Protein AF-A0A813CKB0-F1 (afdb_monomer)

Radius of gyration: 23.9 Å; Cα contacts (8 Å, |Δi|>4): 146; chains: 1; bounding box: 52×50×63 Å

Nearest PDB structures (foldseek):
  2yho-assembly3_E  TM=1.001E+00  e=4.065E-05  Homo sapiens
  2yho-assembly1_A  TM=1.004E+00  e=4.579E-05  Homo sapiens
  3eb5-assembly1_A-2  TM=9.361E-01  e=1.666E-05  Homo sapiens
  4ic3-assembly1_A  TM=9.819E-01  e=9.350E-05  Homo sapiens
  2yhn-assembly1_B  TM=9.983E-01  e=1.909E-04  Homo sapiens

Mean predicted aligned error: 16.32 Å

Solvent-accessible surface area (backbone atoms only — not comparable to full-atom values): 12221 Å² total; per-residue (Å²): 134,85,84,76,76,82,75,54,75,86,52,29,8,78,80,78,67,69,50,57,42,33,25,32,35,29,84,80,62,55,70,49,29,18,64,72,61,49,74,75,48,62,47,38,93,87,78,62,47,67,48,79,46,77,45,77,52,57,69,82,71,40,62,61,52,63,52,43,55,57,47,50,53,49,51,48,52,50,47,53,54,51,53,61,47,55,79,76,49,82,81,83,54,64,73,60,47,67,47,56,68,68,57,50,51,53,52,51,50,54,51,48,52,52,44,52,50,54,46,50,55,57,51,50,67,61,70,65,56,84,87,66,71,96,77,72,90,64,84,76,75,75,52,87,81,36,72,66,51,52,49,50,51,52,46,53,50,48,45,49,52,54,48,44,52,51,51,63,63,39,53,68,93,39,73,70,54,41,51,57,60,46,46,51,52,59,60,70,70,43,73,81,86,81,84,86,85,86,89,84,131

Organism: NCBI:txid1628268

InterPro domains:
  IPR001841 Zinc finger, RING-type [PS50089] (13-48)
  IPR001841 Zinc finger, RING-type [SM00184] (13-47)
  IPR013083 Zinc finger, RING/FYVE/PHD-type [G3DSA:3.30.40.10] (1-60)
  IPR051728 RING-FYVE domain-containing E3 ubiquitin-protein ligase [PTHR14879] (3-59)

Foldseek 3Di:
DDDDPPPDLQQAAPPPSPDGFFKAFPPVRDTRHHPVVVVVDQADPPPRHGGPDIGGHDPVVCVCPVVVVVVVVVVVVVVVVVVVVCVVDPDPLVVLLPDDLVVLLVVLVVLLVVLVVVLVVVLVVVVPDPPDDPPPPDPPPQPCPHPSNVVLVVSLCCSLVVSLVSLVSNDPPDPVVSVVSSCVSVVVSPDPPPDDPPDDD

Sequence (201 aa):
PEQRDEQRDEDLCKICYDAVIDVVLYPCGHYMLCRWCAQMVSDCPVCRYVITDVIRTYKAELKRLRGYREVLATLRRQSEELEALSGQESMDLSRITSLPEKVKVDLALAFLSTLLGRRHLSLLRLAERPDVEPGDDSPTCLDAGSPEVKLREALDSHVSTAFSGMVRLLGFGDAKREAKVTELASTYLKAPKWGSEHVKS

Structure (mmCIF, N/CA/C/O backbone):
data_AF-A0A813CKB0-F1
#
_entry.id   AF-A0A813CKB0-F1
#
loop_
_atom_site.group_PDB
_atom_site.id
_atom_site.type_symbol
_atom_site.label_atom_id
_atom_site.label_alt_id
_atom_site.label_comp_id
_atom_site.label_asym_id
_atom_site.label_entity_id
_atom_site.label_seq_id
_atom_site.pdbx_PDB_ins_code
_atom_site.Cartn_x
_atom_site.Cartn_y
_atom_site.Cartn_z
_atom_site.occupancy
_atom_site.B_iso_or_equiv
_atom_site.auth_seq_id
_atom_site.auth_comp_id
_atom_site.auth_asym_id
_atom_site.auth_atom_id
_atom_site.pdbx_PDB_model_num
ATOM 1 N N . PRO A 1 1 ? -7.146 -28.783 -31.684 1.00 32.59 1 PRO A N 1
ATOM 2 C CA . PRO A 1 1 ? -7.087 -27.427 -32.274 1.00 32.59 1 PRO A CA 1
ATOM 3 C C . PRO A 1 1 ? -6.403 -26.467 -31.299 1.00 32.59 1 PRO A C 1
ATOM 5 O O . PRO A 1 1 ? -6.780 -26.393 -30.135 1.00 32.59 1 PRO A O 1
ATOM 8 N N . GLU A 1 2 ? -5.333 -25.852 -31.779 1.00 41.06 2 GLU A N 1
ATOM 9 C CA . GLU A 1 2 ? -4.346 -25.074 -31.033 1.00 41.06 2 GLU A CA 1
ATOM 10 C C . GLU A 1 2 ? -4.985 -23.892 -30.288 1.00 41.06 2 GLU A C 1
ATOM 12 O O . GLU A 1 2 ? -5.690 -23.073 -30.879 1.00 41.06 2 GLU A O 1
ATOM 17 N N . GLN A 1 3 ? -4.734 -23.805 -28.980 1.00 41.16 3 GLN A N 1
ATOM 18 C CA . GLN A 1 3 ? -5.058 -22.632 -28.173 1.00 41.16 3 GLN A CA 1
ATOM 19 C C . GLN A 1 3 ? -4.095 -21.511 -28.575 1.00 41.16 3 GLN A C 1
ATOM 21 O O . GLN A 1 3 ? -2.952 -21.473 -28.127 1.00 41.16 3 GLN A O 1
ATOM 26 N N . ARG A 1 4 ? -4.534 -20.621 -29.469 1.00 43.38 4 ARG A N 1
ATOM 27 C CA . ARG A 1 4 ? -3.827 -19.366 -29.722 1.00 43.38 4 ARG A CA 1
ATOM 28 C C . ARG A 1 4 ? -4.069 -18.449 -28.530 1.00 43.38 4 ARG A C 1
ATOM 30 O O . ARG A 1 4 ? -5.170 -17.943 -28.350 1.00 43.38 4 ARG A O 1
ATOM 37 N N . ASP A 1 5 ? -3.041 -18.311 -27.705 1.00 50.31 5 ASP A N 1
ATOM 38 C CA . ASP A 1 5 ? -2.937 -17.300 -26.660 1.00 50.31 5 ASP A CA 1
ATOM 39 C C . ASP A 1 5 ? -3.065 -15.929 -27.347 1.00 50.31 5 ASP A C 1
ATOM 41 O O . ASP A 1 5 ? -2.185 -15.530 -28.111 1.00 50.31 5 ASP A O 1
ATOM 45 N N . GLU A 1 6 ? -4.199 -15.245 -27.176 1.00 55.72 6 GLU A N 1
ATOM 46 C CA . GLU A 1 6 ? -4.390 -13.879 -27.668 1.00 55.72 6 GLU A CA 1
ATOM 47 C C . GLU A 1 6 ? -3.415 -12.964 -26.913 1.00 55.72 6 GLU A C 1
ATOM 49 O O . GLU A 1 6 ? -3.693 -12.459 -25.820 1.00 55.72 6 GLU A O 1
ATOM 54 N N . GLN A 1 7 ? -2.216 -12.785 -27.467 1.00 57.88 7 GLN A N 1
ATOM 55 C CA . GLN A 1 7 ? -1.259 -11.806 -26.977 1.00 57.88 7 GLN A CA 1
ATOM 56 C C . GLN A 1 7 ? -1.859 -10.420 -27.192 1.00 57.88 7 GLN A C 1
ATOM 58 O O . GLN A 1 7 ? -1.908 -9.917 -28.308 1.00 57.88 7 GLN A O 1
ATOM 63 N N . ARG A 1 8 ? -2.343 -9.811 -26.107 1.00 68.75 8 ARG A N 1
ATOM 64 C CA . ARG A 1 8 ? -2.818 -8.427 -26.128 1.00 68.75 8 ARG A CA 1
ATOM 65 C C . ARG A 1 8 ? -1.686 -7.518 -26.600 1.00 68.75 8 ARG A C 1
ATOM 67 O O . ARG A 1 8 ? -0.583 -7.610 -26.064 1.00 68.75 8 ARG A O 1
ATOM 74 N N . ASP A 1 9 ? -1.980 -6.595 -27.511 1.00 73.12 9 ASP A N 1
ATOM 75 C CA . ASP A 1 9 ? -1.022 -5.615 -28.056 1.00 73.12 9 ASP A CA 1
ATOM 76 C C . ASP A 1 9 ? -0.258 -4.842 -26.965 1.00 73.12 9 ASP A C 1
ATOM 78 O O . ASP A 1 9 ? 0.889 -4.421 -27.130 1.00 73.12 9 ASP A O 1
ATOM 82 N N . GLU A 1 10 ? -0.877 -4.684 -25.796 1.00 75.62 10 GLU A N 1
ATOM 83 C CA . GLU A 1 10 ? -0.286 -4.094 -24.596 1.00 75.62 10 GLU A CA 1
ATOM 84 C C . GLU A 1 10 ? 0.976 -4.830 -24.117 1.00 75.62 10 GLU A C 1
ATOM 86 O O . GLU A 1 10 ? 1.906 -4.192 -23.619 1.00 75.62 10 GLU A O 1
ATOM 91 N N . ASP A 1 11 ? 1.062 -6.141 -24.336 1.00 80.00 11 ASP A N 1
ATOM 92 C CA . ASP A 1 11 ? 2.159 -6.998 -23.893 1.00 80.00 11 ASP A CA 1
ATOM 93 C C . ASP A 1 11 ? 3.323 -7.094 -24.892 1.00 80.00 11 ASP A C 1
ATOM 95 O O . ASP A 1 11 ? 4.375 -7.640 -24.545 1.00 80.00 11 ASP A O 1
ATOM 99 N N . LEU A 1 12 ? 3.167 -6.539 -26.096 1.00 87.31 12 LEU A N 1
ATOM 100 C CA . LEU A 1 12 ? 4.186 -6.546 -27.147 1.00 87.31 12 LEU A CA 1
ATOM 101 C C . LEU A 1 12 ? 5.160 -5.375 -27.007 1.00 87.31 12 LEU A C 1
ATOM 103 O O . LEU A 1 12 ? 4.776 -4.274 -26.598 1.00 87.31 12 LEU A O 1
ATOM 107 N N . CYS A 1 13 ? 6.424 -5.622 -27.350 1.00 91.12 13 CYS A N 1
ATOM 108 C CA . CYS A 1 13 ? 7.509 -4.646 -27.351 1.00 91.12 13 CYS A CA 1
ATOM 109 C C . CYS A 1 13 ? 7.110 -3.387 -28.115 1.00 91.12 13 CYS A C 1
ATOM 111 O O . CYS A 1 13 ? 6.681 -3.463 -29.259 1.00 91.12 13 CYS A O 1
ATOM 113 N N . LYS A 1 14 ? 7.312 -2.213 -27.515 1.00 91.06 14 LYS A N 1
ATOM 114 C CA . LYS A 1 14 ? 6.913 -0.932 -28.123 1.00 91.06 14 LYS A CA 1
ATOM 115 C C . LYS A 1 14 ? 7.878 -0.411 -29.189 1.00 91.06 14 LYS A C 1
ATOM 117 O O . LYS A 1 14 ? 7.677 0.681 -29.701 1.00 91.06 14 LYS A O 1
ATOM 122 N N . ILE A 1 15 ? 8.923 -1.176 -29.505 1.00 94.19 15 ILE A N 1
ATOM 123 C CA . ILE A 1 15 ? 9.821 -0.894 -30.629 1.00 94.19 15 ILE A CA 1
ATOM 124 C C . ILE A 1 15 ? 9.505 -1.828 -31.796 1.00 94.19 15 ILE A C 1
ATOM 126 O O . ILE A 1 15 ? 9.188 -1.347 -32.877 1.00 94.19 15 ILE A O 1
ATOM 130 N N . CYS A 1 16 ? 9.570 -3.150 -31.599 1.00 94.81 16 CYS A N 1
ATOM 131 C CA . CYS A 1 16 ? 9.359 -4.092 -32.703 1.00 94.81 16 CYS A CA 1
ATOM 132 C C . CYS A 1 16 ? 7.904 -4.522 -32.908 1.00 94.81 16 CYS A C 1
ATOM 134 O O . CYS A 1 16 ? 7.605 -5.056 -33.967 1.00 94.81 16 CYS A O 1
ATOM 136 N N . TYR A 1 17 ? 7.021 -4.323 -31.920 1.00 92.50 17 TYR A N 1
ATOM 137 C CA . TYR A 1 17 ? 5.617 -4.766 -31.940 1.00 92.50 17 TYR A CA 1
ATOM 138 C C . TYR A 1 17 ? 5.418 -6.259 -32.262 1.00 92.50 17 TYR A C 1
ATOM 140 O O . TYR A 1 17 ? 4.339 -6.665 -32.669 1.00 92.50 17 TYR A O 1
ATOM 148 N N . ASP A 1 18 ? 6.453 -7.073 -32.049 1.00 92.12 18 ASP A N 1
ATOM 149 C CA . ASP A 1 18 ? 6.492 -8.487 -32.436 1.00 92.12 18 ASP A CA 1
ATOM 150 C C . ASP A 1 18 ? 6.785 -9.373 -31.218 1.00 92.12 18 ASP A C 1
ATOM 152 O O . ASP A 1 18 ? 5.963 -10.168 -30.771 1.00 92.12 18 ASP A O 1
ATOM 156 N N . ALA A 1 19 ? 7.934 -9.163 -30.577 1.00 90.56 19 ALA A N 1
ATOM 157 C CA . ALA A 1 19 ? 8.298 -9.911 -29.381 1.00 90.56 19 ALA A CA 1
ATOM 158 C C . ALA A 1 19 ? 7.578 -9.389 -28.126 1.00 90.56 19 ALA A C 1
ATOM 160 O O . ALA A 1 19 ? 7.398 -8.183 -27.942 1.00 90.56 19 ALA A O 1
ATOM 161 N N . VAL A 1 20 ? 7.255 -10.299 -27.204 1.00 87.69 20 VAL A N 1
ATOM 162 C CA . VAL A 1 20 ? 6.716 -9.961 -25.878 1.00 87.69 20 VAL A CA 1
ATOM 163 C C . VAL A 1 20 ? 7.745 -9.163 -25.076 1.00 87.69 20 VAL A C 1
ATOM 165 O O . VAL A 1 20 ? 8.950 -9.405 -25.148 1.00 87.69 20 VAL A O 1
ATOM 168 N N . ILE A 1 21 ? 7.260 -8.205 -24.293 1.00 87.94 21 ILE A N 1
ATOM 169 C CA . ILE A 1 21 ? 8.080 -7.433 -23.359 1.00 87.94 21 ILE A CA 1
ATOM 170 C C . ILE A 1 21 ? 8.629 -8.382 -22.281 1.00 87.94 21 ILE A C 1
ATOM 172 O O . ILE A 1 21 ? 7.860 -9.098 -21.644 1.00 87.94 21 ILE A O 1
ATOM 176 N N . ASP A 1 22 ? 9.940 -8.389 -22.040 1.00 88.38 22 ASP A N 1
ATOM 177 C CA . ASP A 1 22 ? 10.589 -9.296 -21.073 1.00 88.38 22 ASP A CA 1
ATOM 178 C C . ASP A 1 22 ? 11.772 -8.666 -20.314 1.00 88.38 22 ASP A C 1
ATOM 180 O O . ASP A 1 22 ? 12.490 -9.361 -19.592 1.00 88.38 22 ASP A O 1
ATOM 184 N N . VAL A 1 23 ? 11.962 -7.344 -20.417 1.00 88.06 23 VAL A N 1
ATOM 185 C CA . VAL A 1 23 ? 13.049 -6.636 -19.723 1.00 88.06 23 VAL A CA 1
ATOM 186 C C . VAL A 1 23 ? 12.637 -5.300 -19.110 1.00 88.06 23 VAL A C 1
ATOM 188 O O . VAL A 1 23 ? 11.846 -4.545 -19.682 1.00 88.06 23 VAL A O 1
ATOM 191 N N . VAL A 1 24 ? 13.218 -4.997 -17.949 1.00 89.06 24 VAL A N 1
ATOM 192 C CA . VAL A 1 24 ? 13.106 -3.724 -17.228 1.00 89.06 24 VAL A CA 1
ATOM 193 C C . VAL A 1 24 ? 14.384 -2.915 -17.439 1.00 89.06 24 VAL A C 1
ATOM 195 O O . VAL A 1 24 ? 15.485 -3.440 -17.294 1.00 89.06 24 VAL A O 1
ATOM 198 N N . LEU A 1 25 ? 14.239 -1.628 -17.750 1.00 88.69 25 LEU A N 1
ATOM 199 C CA . LEU A 1 25 ? 15.364 -0.714 -17.959 1.00 88.69 25 LEU A CA 1
ATOM 200 C C . LEU A 1 25 ? 15.809 -0.083 -16.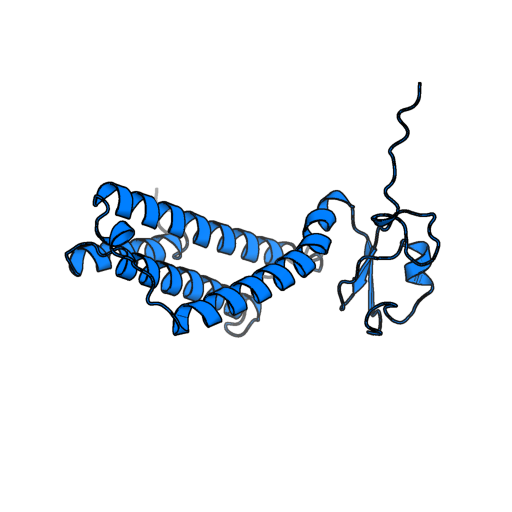630 1.00 88.69 25 LEU A C 1
ATOM 202 O O . LEU A 1 25 ? 15.048 0.678 -16.028 1.00 88.69 25 LEU A O 1
ATOM 206 N N . TYR A 1 26 ? 17.025 -0.362 -16.168 1.00 84.69 26 TYR A N 1
ATOM 207 C CA . TYR A 1 26 ? 17.579 0.174 -14.920 1.00 84.69 26 TYR A CA 1
ATOM 208 C C . TYR A 1 26 ? 18.340 1.496 -15.170 1.00 84.69 26 TYR A C 1
ATOM 210 O O . TYR A 1 26 ? 19.014 1.611 -16.195 1.00 84.69 26 TYR A O 1
ATOM 218 N N . PRO A 1 27 ? 18.221 2.514 -14.287 1.00 79.62 27 PRO A N 1
ATOM 219 C CA . PRO A 1 27 ? 17.496 2.530 -13.006 1.00 79.62 27 PRO A CA 1
ATOM 220 C C . PRO A 1 27 ? 16.033 2.994 -13.084 1.00 79.62 27 PRO A C 1
ATOM 222 O O . PRO A 1 27 ? 15.326 2.980 -12.081 1.00 79.62 27 PRO A O 1
ATOM 225 N N . CYS A 1 28 ? 15.545 3.419 -14.252 1.00 77.62 28 CYS A N 1
ATOM 226 C CA . CYS A 1 28 ? 14.228 4.063 -14.357 1.00 77.62 28 CYS A CA 1
ATOM 227 C C . CYS A 1 28 ? 13.019 3.124 -14.164 1.00 77.62 28 CYS A C 1
ATOM 229 O O . CYS A 1 28 ? 11.907 3.591 -13.910 1.00 77.62 28 CYS A O 1
ATOM 231 N N . GLY A 1 29 ? 13.210 1.813 -14.311 1.00 78.31 29 GLY A N 1
ATOM 232 C CA . GLY A 1 29 ? 12.190 0.791 -14.096 1.00 78.31 29 GLY A CA 1
ATOM 233 C C . GLY A 1 29 ? 11.145 0.658 -15.211 1.00 78.31 29 GLY A C 1
ATOM 234 O O . GLY A 1 29 ? 10.141 -0.026 -15.012 1.00 78.31 29 GLY A O 1
ATOM 235 N N . HIS A 1 30 ? 11.316 1.300 -16.373 1.00 85.19 30 HIS A N 1
ATOM 236 C CA . HIS A 1 30 ? 10.345 1.173 -17.468 1.00 85.19 30 HIS A CA 1
ATOM 237 C C . HIS A 1 30 ? 10.421 -0.214 -18.119 1.00 85.19 30 HIS A C 1
ATOM 239 O O . HIS A 1 30 ? 11.486 -0.670 -18.529 1.00 85.19 30 HIS A O 1
ATOM 245 N N . TYR A 1 31 ? 9.263 -0.868 -18.227 1.00 86.00 31 TYR A N 1
ATOM 246 C CA . TYR A 1 31 ? 9.084 -2.212 -18.775 1.00 86.00 31 TYR A CA 1
ATOM 247 C C . TYR A 1 31 ? 8.220 -2.126 -20.032 1.00 86.00 31 TYR A C 1
ATOM 249 O O . TYR A 1 31 ? 6.988 -2.108 -19.958 1.00 86.00 31 TYR A O 1
ATOM 257 N N . MET A 1 32 ? 8.866 -1.987 -21.187 1.00 89.38 32 MET A N 1
ATOM 258 C CA . MET A 1 32 ? 8.182 -1.731 -22.463 1.00 89.38 32 MET A CA 1
ATOM 259 C C . MET A 1 32 ? 8.852 -2.373 -23.685 1.00 89.38 32 MET A C 1
ATOM 261 O O . MET A 1 32 ? 8.285 -2.341 -24.775 1.00 89.38 32 MET A O 1
ATOM 265 N N . LEU A 1 33 ? 10.051 -2.936 -23.515 1.00 91.88 33 LEU A N 1
ATOM 266 C CA . LEU A 1 33 ? 10.856 -3.507 -24.590 1.00 91.88 33 LEU A CA 1
ATOM 267 C C . LEU A 1 33 ? 11.010 -5.019 -24.414 1.00 91.88 33 LEU A C 1
ATOM 269 O O . LEU A 1 33 ? 10.951 -5.538 -23.299 1.00 91.88 33 LEU A O 1
ATOM 273 N N . CYS A 1 34 ? 11.228 -5.725 -25.518 1.00 93.88 34 CYS A N 1
ATOM 274 C CA . CYS A 1 34 ? 11.840 -7.047 -25.474 1.00 93.88 34 CYS A CA 1
ATOM 275 C C . CYS A 1 34 ? 13.360 -6.908 -25.288 1.00 93.88 34 CYS A C 1
ATOM 277 O O . CYS A 1 34 ? 13.942 -5.858 -25.586 1.00 93.88 34 CYS A O 1
ATOM 279 N N . ARG A 1 35 ? 14.017 -7.987 -24.860 1.00 94.25 35 ARG A N 1
ATOM 280 C CA . ARG A 1 35 ? 15.466 -8.046 -24.623 1.00 94.25 35 ARG A CA 1
ATOM 281 C C . ARG A 1 35 ? 16.304 -7.579 -25.808 1.00 94.25 35 ARG A C 1
ATOM 283 O O . ARG A 1 35 ? 17.322 -6.928 -25.618 1.00 94.25 35 ARG A O 1
ATOM 290 N N . TRP A 1 36 ? 15.854 -7.877 -27.024 1.00 96.69 36 TRP A N 1
ATOM 291 C CA . TRP A 1 36 ? 16.572 -7.535 -28.246 1.00 96.69 36 TRP A CA 1
ATOM 292 C C . TRP A 1 36 ? 16.524 -6.034 -28.513 1.00 96.69 36 TRP A C 1
ATOM 294 O O . TRP A 1 36 ? 17.552 -5.412 -28.744 1.00 96.69 36 TRP A O 1
ATOM 304 N N . CYS A 1 37 ? 15.340 -5.429 -28.414 1.00 97.50 37 CYS A N 1
ATOM 305 C CA . CYS A 1 37 ? 15.190 -3.992 -28.611 1.00 97.50 37 CYS A CA 1
ATOM 306 C C . CYS A 1 37 ? 15.849 -3.179 -27.492 1.00 97.50 37 CYS A C 1
ATOM 308 O O . CYS A 1 37 ? 16.346 -2.092 -27.760 1.00 97.50 37 CYS A O 1
ATOM 310 N N . ALA A 1 38 ? 15.880 -3.691 -26.259 1.00 95.50 38 ALA A N 1
ATOM 311 C CA . ALA A 1 38 ? 16.524 -3.003 -25.143 1.00 95.50 38 ALA A CA 1
ATOM 312 C C . ALA A 1 38 ? 18.047 -2.887 -25.292 1.00 95.50 38 ALA A C 1
ATOM 314 O O . ALA A 1 38 ? 18.613 -1.894 -24.858 1.00 95.50 38 ALA A O 1
ATOM 315 N N . GLN A 1 39 ? 18.702 -3.849 -25.948 1.00 94.25 39 GLN A N 1
ATOM 316 C CA . GLN A 1 39 ? 20.141 -3.775 -26.240 1.00 94.25 39 GLN A CA 1
ATOM 317 C C . GLN A 1 39 ? 20.488 -2.732 -27.312 1.00 94.25 39 GLN A C 1
ATOM 319 O O . GLN A 1 39 ? 21.641 -2.330 -27.429 1.00 94.25 39 GLN A O 1
ATOM 324 N N . MET A 1 40 ? 19.501 -2.291 -28.097 1.00 96.31 40 MET A N 1
ATOM 325 C CA . MET A 1 40 ? 19.692 -1.342 -29.198 1.00 96.31 40 MET A CA 1
ATOM 326 C C . MET A 1 40 ? 19.517 0.120 -28.769 1.00 96.31 40 MET A C 1
ATOM 328 O O . MET A 1 40 ? 19.620 1.015 -29.607 1.00 96.31 40 MET A O 1
ATOM 332 N N . VAL A 1 41 ? 19.217 0.377 -27.493 1.00 94.88 41 VAL A N 1
ATOM 333 C CA . VAL A 1 41 ? 18.960 1.720 -26.962 1.00 94.88 41 VAL A CA 1
ATOM 334 C C . VAL A 1 41 ? 19.857 2.008 -25.760 1.00 94.88 41 VAL A C 1
ATOM 336 O O . VAL A 1 41 ? 20.023 1.165 -24.886 1.00 94.88 41 VAL A O 1
ATOM 339 N N . SER A 1 42 ? 20.425 3.213 -25.712 1.00 94.38 42 SER A N 1
ATOM 340 C CA . SER A 1 42 ? 21.236 3.697 -24.584 1.00 94.38 42 SER A CA 1
ATOM 341 C C . SER A 1 42 ? 20.421 4.496 -23.566 1.00 94.38 42 SER A C 1
ATOM 343 O O . SER A 1 42 ? 20.768 4.523 -22.390 1.00 94.38 42 SER A O 1
ATOM 345 N N . ASP A 1 43 ? 19.316 5.104 -24.004 1.00 94.75 43 ASP A N 1
ATOM 346 C CA . ASP A 1 43 ? 18.409 5.888 -23.168 1.00 94.75 43 ASP A CA 1
ATOM 347 C C . ASP A 1 43 ? 17.006 5.285 -23.186 1.00 94.75 43 ASP A C 1
ATOM 349 O O . ASP A 1 43 ? 16.530 4.767 -24.200 1.00 94.75 43 ASP A O 1
ATOM 353 N N . CYS A 1 44 ? 16.300 5.391 -22.062 1.00 90.12 44 CYS A N 1
ATOM 354 C CA . CYS A 1 44 ? 14.926 4.926 -21.961 1.00 90.12 44 CYS A CA 1
ATOM 355 C C . CYS A 1 44 ? 14.010 5.697 -22.938 1.00 90.12 44 CYS A C 1
ATOM 357 O O . CYS A 1 44 ? 13.887 6.917 -22.800 1.00 90.12 44 CYS A O 1
ATOM 359 N N . PRO A 1 45 ? 13.261 5.025 -23.836 1.00 91.56 45 PRO A N 1
ATOM 360 C CA . PRO A 1 45 ? 12.365 5.703 -24.782 1.00 91.56 45 PRO A CA 1
ATOM 361 C C . PRO A 1 45 ? 11.228 6.507 -24.131 1.00 91.56 45 PRO A C 1
ATOM 363 O O . PRO A 1 45 ? 10.659 7.389 -24.768 1.00 91.56 45 PRO A O 1
ATOM 366 N N . VAL A 1 46 ? 10.888 6.216 -22.869 1.00 86.50 46 VAL A N 1
ATOM 367 C CA . VAL A 1 46 ? 9.824 6.917 -22.128 1.00 86.50 46 VAL A CA 1
ATOM 368 C C . VAL A 1 46 ? 10.350 8.142 -21.397 1.00 86.50 46 VAL A C 1
ATOM 370 O O . VAL A 1 46 ? 9.791 9.224 -21.534 1.00 86.50 46 VAL A O 1
ATOM 373 N N . CYS A 1 47 ? 11.401 7.984 -20.594 1.00 78.25 47 CYS A N 1
ATOM 374 C CA . CYS A 1 47 ? 11.847 9.042 -19.683 1.00 78.25 47 CYS A CA 1
ATOM 375 C C . CYS A 1 47 ? 13.244 9.584 -19.983 1.00 78.25 47 CYS A C 1
ATOM 377 O O . CYS A 1 47 ? 13.719 10.435 -19.238 1.00 78.25 47 CYS A O 1
ATOM 379 N N . ARG A 1 48 ? 13.905 9.088 -21.037 1.00 91.56 48 ARG A N 1
ATOM 380 C CA . ARG A 1 48 ? 15.247 9.499 -21.488 1.00 91.56 48 ARG A CA 1
ATOM 381 C C . ARG A 1 48 ? 16.348 9.363 -20.434 1.00 91.56 48 ARG A C 1
ATOM 383 O O . ARG A 1 48 ? 17.379 10.014 -20.525 1.00 91.56 48 ARG A O 1
ATOM 390 N N . TYR A 1 49 ? 16.121 8.532 -19.419 1.00 85.06 49 TYR A N 1
ATOM 391 C CA . TYR A 1 49 ? 17.154 8.209 -18.442 1.00 85.06 49 TYR A CA 1
ATOM 392 C C . TYR A 1 49 ? 18.160 7.258 -19.085 1.00 85.06 49 TYR A C 1
ATOM 394 O O . TYR A 1 49 ? 17.739 6.332 -19.785 1.00 85.06 49 TYR A O 1
ATOM 402 N N . VAL A 1 50 ? 19.447 7.469 -18.817 1.00 88.75 50 VAL A N 1
ATOM 403 C CA . VAL A 1 50 ? 20.521 6.596 -19.305 1.00 88.75 50 VAL A CA 1
ATOM 404 C C . VAL A 1 50 ? 20.318 5.196 -18.737 1.00 88.75 50 VAL A C 1
ATOM 406 O O . VAL A 1 50 ? 20.155 5.024 -17.526 1.00 88.75 50 VAL A O 1
ATOM 409 N N . ILE A 1 51 ? 20.290 4.202 -19.616 1.00 92.25 51 ILE A N 1
ATOM 410 C CA . ILE A 1 51 ? 20.126 2.799 -19.250 1.00 92.25 51 ILE A CA 1
ATOM 411 C C . ILE A 1 51 ? 21.491 2.290 -18.803 1.00 92.25 51 ILE A C 1
ATOM 413 O O . ILE A 1 51 ? 22.415 2.184 -19.606 1.00 92.25 51 ILE A O 1
ATOM 417 N N . THR A 1 52 ? 21.622 1.989 -17.514 1.00 89.25 52 THR A N 1
ATOM 418 C CA . THR A 1 52 ? 22.853 1.410 -16.961 1.00 89.25 52 THR A CA 1
ATOM 419 C C . THR A 1 52 ? 22.811 -0.111 -16.939 1.00 89.25 52 THR A C 1
ATOM 421 O O . THR A 1 52 ? 23.867 -0.732 -16.969 1.00 89.25 52 THR A O 1
ATOM 424 N N . ASP A 1 53 ? 21.615 -0.710 -16.919 1.00 90.00 53 ASP A N 1
ATOM 425 C CA . ASP A 1 53 ? 21.444 -2.160 -17.030 1.00 90.00 53 ASP A CA 1
ATOM 426 C C . ASP A 1 53 ? 20.068 -2.543 -17.615 1.00 90.00 53 ASP A C 1
ATOM 428 O O . ASP A 1 53 ? 19.094 -1.782 -17.541 1.00 90.00 53 ASP A O 1
ATOM 432 N N . VAL A 1 54 ? 19.981 -3.738 -18.202 1.00 90.44 54 VAL A N 1
ATOM 433 C CA . VAL A 1 54 ? 18.769 -4.328 -18.783 1.00 90.44 54 VAL A CA 1
ATOM 434 C C . VAL A 1 54 ? 18.461 -5.632 -18.056 1.00 90.44 54 VAL A C 1
ATOM 436 O O . VAL A 1 54 ? 19.008 -6.694 -18.353 1.00 90.44 54 VAL A O 1
ATOM 439 N N . ILE A 1 55 ? 17.520 -5.561 -17.121 1.00 87.81 55 ILE A N 1
ATOM 440 C CA . ILE A 1 55 ? 17.201 -6.675 -16.231 1.00 87.81 55 ILE A CA 1
ATOM 441 C C . ILE A 1 55 ? 16.122 -7.539 -16.880 1.00 87.81 55 ILE A C 1
ATOM 443 O O . ILE A 1 55 ? 15.019 -7.066 -17.168 1.00 87.81 55 ILE A O 1
ATOM 447 N N . ARG A 1 56 ? 16.417 -8.825 -17.100 1.00 87.06 56 ARG A N 1
ATOM 448 C CA . ARG A 1 56 ? 15.439 -9.785 -17.628 1.00 87.06 56 ARG A CA 1
ATOM 449 C C . ARG A 1 56 ? 14.426 -10.178 -16.564 1.00 87.06 56 ARG A C 1
ATOM 451 O O . ARG A 1 56 ? 14.766 -10.413 -15.412 1.00 87.06 56 ARG A O 1
ATOM 458 N N . THR A 1 57 ? 13.167 -10.265 -16.967 1.00 76.69 57 THR A N 1
ATOM 459 C CA . THR A 1 57 ? 12.034 -10.420 -16.053 1.00 76.69 57 THR A CA 1
ATOM 460 C C . THR A 1 57 ? 10.916 -11.227 -16.702 1.00 76.69 57 THR A C 1
ATOM 462 O O . THR A 1 57 ? 10.799 -11.289 -17.926 1.00 76.69 57 THR A O 1
ATOM 465 N N . TYR A 1 58 ? 10.069 -11.847 -15.882 1.00 74.44 58 TYR A N 1
ATOM 466 C CA . TYR A 1 58 ? 8.960 -12.670 -16.361 1.00 74.44 58 TYR A CA 1
ATOM 467 C C . TYR A 1 58 ? 7.613 -11.989 -16.096 1.00 74.44 58 TYR A C 1
ATOM 469 O O . TYR A 1 58 ? 7.395 -11.345 -15.069 1.00 74.44 58 TYR A O 1
ATOM 477 N N . LYS A 1 59 ? 6.677 -12.152 -17.038 1.00 62.38 59 LYS A N 1
ATOM 478 C CA . LYS A 1 59 ? 5.367 -11.475 -17.070 1.00 62.38 59 LYS A CA 1
ATOM 479 C C . LYS A 1 59 ? 4.527 -11.682 -15.799 1.00 62.38 59 LYS A C 1
ATOM 481 O O . LYS A 1 59 ? 3.765 -10.790 -15.428 1.00 62.38 59 LYS A O 1
ATOM 486 N N . ALA A 1 60 ? 4.656 -12.830 -15.128 1.00 61.34 60 ALA A N 1
ATOM 487 C CA . ALA A 1 60 ? 3.961 -13.114 -13.868 1.00 61.34 60 ALA A CA 1
ATOM 488 C C . ALA A 1 60 ? 4.403 -12.167 -12.735 1.00 61.34 60 ALA A C 1
ATOM 490 O O . ALA A 1 60 ? 3.556 -11.617 -12.030 1.00 61.34 60 ALA A O 1
ATOM 491 N N . GLU A 1 61 ? 5.706 -11.893 -12.643 1.00 56.62 61 GLU A N 1
ATOM 492 C CA . GLU A 1 61 ? 6.311 -10.990 -11.659 1.00 56.62 61 GLU A CA 1
ATOM 493 C C . GLU A 1 61 ? 5.953 -9.518 -11.925 1.00 56.62 61 GLU A C 1
ATOM 495 O O . GLU A 1 61 ? 5.766 -8.731 -10.997 1.00 56.62 61 GLU A O 1
ATOM 500 N N . LEU A 1 62 ? 5.788 -9.140 -13.198 1.00 56.41 62 LEU A N 1
ATOM 501 C CA . LEU A 1 62 ? 5.649 -7.741 -13.615 1.00 56.41 62 LEU A CA 1
ATOM 502 C C . LEU A 1 62 ? 4.233 -7.232 -13.860 1.00 56.41 62 LEU A C 1
ATOM 504 O O . LEU A 1 62 ? 4.026 -6.015 -13.852 1.00 56.41 62 LEU A O 1
ATOM 508 N N . LYS A 1 63 ? 3.230 -8.110 -13.986 1.00 51.50 63 LYS A N 1
ATOM 509 C CA . LYS A 1 63 ? 1.818 -7.688 -13.884 1.00 51.50 63 LYS A CA 1
ATOM 510 C C . LYS A 1 63 ? 1.538 -6.962 -12.561 1.00 51.50 63 LYS A C 1
ATOM 512 O O . LYS A 1 63 ? 0.643 -6.127 -12.502 1.00 51.50 63 LYS A O 1
ATOM 517 N N . ARG A 1 64 ? 2.347 -7.219 -11.526 1.00 53.25 64 ARG A N 1
ATOM 518 C CA . ARG A 1 64 ? 2.331 -6.472 -10.264 1.00 53.25 64 ARG A CA 1
ATOM 519 C C . ARG A 1 64 ? 2.976 -5.089 -10.355 1.00 53.25 64 ARG A C 1
ATOM 521 O O . ARG A 1 64 ? 2.638 -4.258 -9.529 1.00 53.25 64 ARG A O 1
ATOM 528 N N . LEU A 1 65 ? 3.874 -4.832 -11.310 1.00 51.34 65 LEU A N 1
ATOM 529 C CA . LEU A 1 65 ? 4.689 -3.611 -11.383 1.00 51.34 65 LEU A CA 1
ATOM 530 C C . LEU A 1 65 ? 4.205 -2.586 -12.425 1.00 51.34 65 LEU A C 1
ATOM 532 O O . LEU A 1 65 ? 4.262 -1.395 -12.122 1.00 51.34 65 LEU A O 1
ATOM 536 N N . ARG A 1 66 ? 3.652 -2.995 -13.584 1.00 52.12 66 ARG A N 1
ATOM 537 C CA . ARG A 1 66 ? 2.981 -2.043 -14.507 1.00 52.12 66 ARG A CA 1
ATOM 538 C C . ARG A 1 66 ? 1.757 -1.406 -13.847 1.00 52.12 66 ARG A C 1
ATOM 540 O O . ARG A 1 66 ? 1.721 -0.192 -13.679 1.00 52.12 66 ARG A O 1
ATOM 547 N N . GLY A 1 67 ? 0.895 -2.246 -13.272 1.00 53.34 67 GLY A N 1
ATOM 548 C CA . GLY A 1 67 ? -0.236 -1.781 -12.479 1.00 53.34 67 GLY A CA 1
ATOM 549 C C . GLY A 1 67 ? 0.178 -0.976 -11.250 1.00 53.34 67 GLY A C 1
ATOM 550 O O . GLY A 1 67 ? -0.575 -0.116 -10.834 1.00 53.34 67 GLY A O 1
ATOM 551 N N . TYR A 1 68 ? 1.369 -1.169 -10.670 1.00 53.25 68 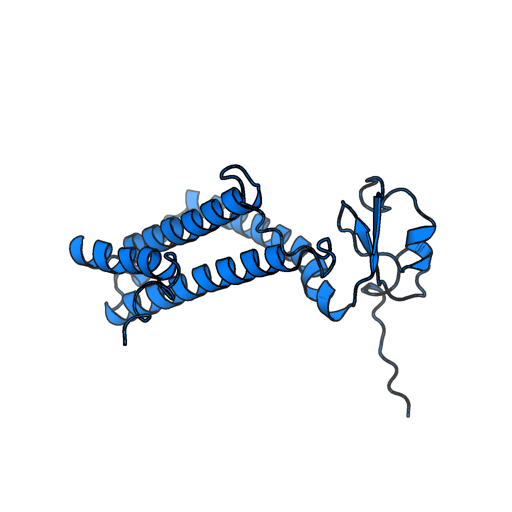TYR A N 1
ATOM 552 C CA . TYR A 1 68 ? 1.738 -0.441 -9.452 1.00 53.25 68 TYR A CA 1
ATOM 553 C C . TYR A 1 68 ? 1.902 1.061 -9.683 1.00 53.25 68 TYR A C 1
ATOM 555 O O . TYR A 1 68 ? 1.492 1.830 -8.825 1.00 53.25 68 TYR A O 1
ATOM 563 N N . ARG A 1 69 ? 2.444 1.518 -10.823 1.00 60.44 69 ARG A N 1
ATOM 564 C CA . ARG A 1 69 ? 2.564 2.967 -11.084 1.00 60.44 69 ARG A CA 1
ATOM 565 C C . ARG A 1 69 ? 1.210 3.610 -11.362 1.00 60.44 69 ARG A C 1
ATOM 567 O O . ARG A 1 69 ? 0.942 4.670 -10.805 1.00 60.44 69 ARG A O 1
ATOM 574 N N . GLU A 1 70 ? 0.357 2.968 -12.157 1.00 68.19 70 GLU A N 1
ATOM 575 C CA . GLU A 1 70 ? -1.011 3.445 -12.401 1.00 68.19 70 GLU A CA 1
ATOM 576 C C . GLU A 1 70 ? -1.868 3.386 -11.129 1.00 68.19 70 GLU A C 1
ATOM 578 O O . GLU A 1 70 ? -2.605 4.325 -10.836 1.00 68.19 70 GLU A O 1
ATOM 583 N N . VAL A 1 71 ? -1.719 2.330 -10.326 1.00 65.38 71 VAL A N 1
ATOM 584 C CA . VAL A 1 71 ? -2.363 2.185 -9.014 1.00 65.38 71 VAL A CA 1
ATOM 585 C C . VAL A 1 71 ? -1.852 3.251 -8.059 1.00 65.38 71 VAL A C 1
ATOM 587 O O . VAL A 1 71 ? -2.665 3.909 -7.433 1.00 65.38 71 VAL A O 1
ATOM 590 N N . LEU A 1 72 ? -0.543 3.497 -7.965 1.00 66.50 72 LEU A N 1
ATOM 591 C CA . LEU A 1 72 ? 0.000 4.561 -7.118 1.00 66.50 72 LEU A CA 1
ATOM 592 C C . LEU A 1 72 ? -0.458 5.949 -7.575 1.00 66.50 72 LEU A C 1
ATOM 594 O O . LEU A 1 72 ? -0.781 6.777 -6.730 1.00 66.50 72 LEU A O 1
ATOM 598 N N . ALA A 1 73 ? -0.507 6.214 -8.882 1.00 75.62 73 ALA A N 1
ATOM 599 C CA . ALA A 1 73 ? -1.024 7.473 -9.418 1.00 75.62 73 ALA A CA 1
ATOM 600 C C . ALA A 1 73 ? -2.519 7.641 -9.111 1.00 75.62 73 ALA A C 1
ATOM 602 O O . ALA A 1 73 ? -2.949 8.711 -8.687 1.00 75.62 73 ALA A O 1
ATOM 603 N N . THR A 1 74 ? -3.298 6.567 -9.251 1.00 77.94 74 THR A N 1
ATOM 604 C CA . THR A 1 74 ? -4.726 6.548 -8.914 1.00 77.94 74 THR A CA 1
ATOM 605 C C . THR A 1 74 ? -4.945 6.740 -7.419 1.00 77.94 74 THR A C 1
ATOM 607 O O . THR A 1 74 ? -5.754 7.574 -7.039 1.00 77.94 74 THR A O 1
ATOM 610 N N . LEU A 1 75 ? -4.194 6.032 -6.573 1.00 74.69 75 LEU A N 1
ATOM 611 C CA . LEU A 1 75 ? -4.264 6.150 -5.117 1.00 74.69 75 LEU A CA 1
ATOM 612 C C . LEU A 1 75 ? -3.859 7.547 -4.642 1.00 74.69 75 LEU A C 1
ATOM 614 O O . LEU A 1 75 ? -4.484 8.066 -3.727 1.00 74.69 75 LEU A O 1
ATOM 618 N N . ARG A 1 76 ? -2.851 8.176 -5.262 1.00 77.31 76 ARG A N 1
ATOM 619 C CA . ARG A 1 76 ? -2.485 9.571 -4.970 1.00 77.31 76 ARG A CA 1
ATOM 620 C C . ARG A 1 76 ? -3.610 10.530 -5.328 1.00 77.31 76 ARG A C 1
ATOM 622 O O . ARG A 1 76 ? -4.028 11.287 -4.465 1.00 77.31 76 ARG A O 1
ATOM 629 N N . ARG A 1 77 ? -4.158 10.426 -6.542 1.00 88.25 77 ARG A N 1
ATOM 630 C CA . ARG A 1 77 ? -5.306 11.238 -6.966 1.00 88.25 77 ARG A CA 1
ATOM 631 C C . ARG A 1 77 ? -6.506 11.049 -6.034 1.00 88.25 77 ARG A C 1
ATOM 633 O O . ARG A 1 77 ? -7.122 12.022 -5.633 1.00 88.25 77 ARG A O 1
ATOM 640 N N . GLN A 1 78 ? -6.805 9.812 -5.644 1.00 88.31 78 GLN A N 1
ATOM 641 C CA . GLN A 1 78 ? -7.866 9.520 -4.678 1.00 88.31 78 GLN A CA 1
ATOM 642 C C . GLN A 1 78 ? -7.566 10.100 -3.291 1.00 88.31 78 GLN A C 1
ATOM 644 O O . GLN A 1 78 ? -8.481 10.582 -2.636 1.00 88.31 78 GLN A O 1
ATOM 649 N N . SER A 1 79 ? -6.309 10.074 -2.839 1.00 83.75 79 SER A N 1
ATOM 650 C CA . SER A 1 79 ? -5.896 10.719 -1.586 1.00 83.75 79 SER A CA 1
ATOM 651 C C . SER A 1 79 ? -6.133 12.226 -1.643 1.00 83.75 79 SER A C 1
ATOM 653 O O . SER A 1 79 ? -6.739 12.769 -0.732 1.00 83.75 79 SER A O 1
ATOM 655 N N . GLU A 1 80 ? -5.722 12.883 -2.728 1.00 88.75 80 GLU A N 1
ATOM 656 C CA . GLU A 1 80 ? -5.917 14.321 -2.951 1.00 88.75 80 GLU A CA 1
ATOM 657 C C . GLU A 1 80 ? -7.410 14.687 -3.035 1.00 88.75 80 GLU A C 1
ATOM 659 O O . GLU A 1 80 ? -7.845 15.659 -2.422 1.00 88.75 80 GLU A O 1
ATOM 664 N N . GLU A 1 81 ? -8.216 13.883 -3.740 1.00 86.75 81 GLU A N 1
ATOM 665 C CA . GLU A 1 81 ? -9.677 14.032 -3.805 1.00 86.75 81 GLU A CA 1
ATOM 666 C C . GLU A 1 81 ? -10.309 13.890 -2.404 1.00 86.75 81 GLU A C 1
ATOM 668 O O . GLU A 1 81 ? -11.128 14.720 -2.010 1.00 86.75 81 GLU A O 1
ATOM 673 N N . LEU A 1 82 ? -9.904 12.886 -1.615 1.00 81.00 82 LEU A N 1
ATOM 674 C CA . LEU A 1 82 ? -10.386 12.686 -0.241 1.00 81.00 82 LEU A CA 1
ATOM 675 C C . LEU A 1 82 ? -9.937 13.805 0.711 1.00 81.00 82 LEU A C 1
ATOM 677 O O . LEU A 1 82 ? -10.718 14.234 1.559 1.00 81.00 82 LEU A O 1
ATOM 681 N N . GLU A 1 83 ? -8.708 14.299 0.579 1.00 80.94 83 GLU A N 1
ATOM 682 C CA . GLU A 1 83 ? -8.188 15.424 1.362 1.00 80.94 83 GLU A CA 1
ATOM 683 C C . GLU A 1 83 ? -8.945 16.719 1.045 1.00 80.94 83 GLU A C 1
ATOM 685 O O . GLU A 1 83 ? -9.343 17.435 1.968 1.00 80.94 83 GLU A O 1
ATOM 690 N N . ALA A 1 84 ? -9.230 16.986 -0.232 1.00 82.56 84 ALA A N 1
ATOM 691 C CA . ALA A 1 84 ? -10.034 18.130 -0.657 1.00 82.56 84 ALA A CA 1
ATOM 692 C C . ALA A 1 84 ? -11.465 18.078 -0.091 1.00 82.56 84 ALA A C 1
ATOM 694 O O . ALA A 1 84 ? -11.998 19.106 0.331 1.00 82.56 84 ALA A O 1
ATOM 695 N N . LEU A 1 85 ? -12.059 16.881 -0.017 1.00 76.50 85 LEU A N 1
ATOM 696 C CA . LEU A 1 85 ? -13.367 16.659 0.609 1.00 76.50 85 LEU A CA 1
ATOM 697 C C . LEU A 1 85 ? -13.319 16.799 2.140 1.00 76.50 85 LEU A C 1
ATOM 699 O O . LEU A 1 85 ? -14.266 17.304 2.742 1.00 76.50 85 LEU A O 1
ATOM 703 N N . SER A 1 86 ? -12.208 16.415 2.780 1.00 64.12 86 SER A N 1
ATOM 704 C CA . SER A 1 86 ? -12.048 16.487 4.243 1.00 64.12 86 SER A CA 1
ATOM 705 C C . SER A 1 86 ? -12.108 17.915 4.800 1.00 64.12 86 SER A C 1
ATOM 707 O O . SER A 1 86 ? -12.493 18.114 5.951 1.00 64.12 86 SER A O 1
ATOM 709 N N . GLY A 1 87 ? -11.759 18.915 3.983 1.00 63.31 87 GLY A N 1
ATOM 710 C CA . GLY A 1 87 ? -11.867 20.329 4.344 1.00 63.31 87 GLY A CA 1
ATOM 711 C C . GLY A 1 87 ? -13.276 20.912 4.197 1.00 63.31 87 GLY A C 1
ATOM 712 O O . GLY A 1 87 ? -13.510 22.023 4.670 1.00 63.31 87 GLY A O 1
ATOM 713 N N . GLN A 1 88 ? -14.203 20.202 3.543 1.00 67.00 88 GLN A N 1
ATOM 714 C CA . GLN A 1 88 ? -15.549 20.697 3.226 1.00 67.00 88 GLN A CA 1
ATOM 715 C C . GLN A 1 88 ? -16.631 20.129 4.152 1.00 67.00 88 GLN A C 1
ATOM 717 O O . GLN A 1 88 ? -17.554 20.856 4.515 1.00 67.00 88 GLN A O 1
ATOM 722 N N . GLU A 1 89 ? -16.504 18.873 4.587 1.00 64.31 89 GLU A N 1
ATOM 723 C CA . GLU A 1 89 ? -17.447 18.223 5.502 1.00 64.31 89 GLU A CA 1
ATOM 724 C C . GLU A 1 89 ? -16.694 17.383 6.543 1.00 64.31 89 GLU A C 1
ATOM 726 O O . GLU A 1 89 ? -15.811 16.589 6.214 1.00 64.31 89 GLU A O 1
ATOM 731 N N . SER A 1 90 ? -17.042 17.533 7.825 1.00 64.50 90 SER A N 1
ATOM 732 C CA . SER A 1 90 ? -16.463 16.700 8.881 1.00 64.50 90 SER A CA 1
ATOM 733 C C . SER A 1 90 ? -16.946 15.259 8.725 1.00 64.50 90 SER A C 1
ATOM 735 O O . SER A 1 90 ? -18.152 15.007 8.747 1.00 64.50 90 SER A O 1
ATOM 737 N N . MET A 1 91 ? -16.022 14.307 8.626 1.00 67.19 91 MET A N 1
ATOM 738 C CA . MET A 1 91 ? -16.358 12.886 8.569 1.00 67.19 91 MET A CA 1
ATOM 739 C C . MET A 1 91 ? -17.069 12.440 9.859 1.00 67.19 91 MET A C 1
ATOM 741 O O . MET A 1 91 ? -16.495 12.516 10.948 1.00 67.19 91 MET A O 1
ATOM 745 N N . ASP A 1 92 ? -18.313 11.963 9.745 1.00 76.62 92 ASP A N 1
ATOM 746 C CA . ASP A 1 92 ? -19.077 11.457 10.889 1.00 76.62 92 ASP A CA 1
ATOM 747 C C . ASP A 1 92 ? -18.557 10.080 11.331 1.00 76.62 92 ASP A C 1
ATOM 749 O O . ASP A 1 92 ? -18.904 9.026 10.792 1.00 76.62 92 ASP A O 1
ATOM 753 N N . LEU A 1 93 ? -17.703 10.102 12.351 1.00 79.31 93 LEU A N 1
ATOM 754 C CA . LEU A 1 93 ? -17.095 8.918 12.951 1.00 79.31 93 LEU A CA 1
ATOM 755 C C . LEU A 1 93 ? -17.992 8.234 13.993 1.00 79.31 93 LEU A C 1
ATOM 757 O O . LEU A 1 93 ? -17.585 7.212 14.553 1.00 79.31 93 LEU A O 1
ATOM 761 N N . SER A 1 94 ? -19.201 8.749 14.251 1.00 80.38 94 SER A N 1
ATOM 762 C CA . SER A 1 94 ? -20.111 8.235 15.287 1.00 80.38 94 SER A CA 1
ATOM 763 C C . SER A 1 94 ? -20.389 6.738 15.143 1.00 80.38 94 SER A C 1
ATOM 765 O O . SER A 1 94 ? -20.466 6.011 16.133 1.00 80.38 94 SER A O 1
ATOM 767 N N . ARG A 1 95 ? -20.470 6.236 13.906 1.00 82.50 95 ARG A N 1
ATOM 768 C CA . ARG A 1 95 ? -20.705 4.814 13.611 1.00 82.50 95 ARG A CA 1
ATOM 769 C C . ARG A 1 95 ? -19.553 3.904 14.018 1.00 82.50 95 ARG A C 1
ATOM 771 O O . ARG A 1 95 ? -19.797 2.763 14.386 1.00 82.50 95 ARG A O 1
ATOM 778 N N . ILE A 1 96 ? -18.315 4.387 13.939 1.00 81.88 96 ILE A N 1
ATOM 779 C CA . ILE A 1 96 ? -17.116 3.602 14.266 1.00 81.88 96 ILE A CA 1
ATOM 780 C C . ILE A 1 96 ? -16.847 3.664 15.774 1.00 81.88 96 ILE A C 1
ATOM 782 O O . ILE A 1 96 ? -16.523 2.653 16.399 1.00 81.88 96 ILE A O 1
ATOM 786 N N . THR A 1 97 ? -17.049 4.830 16.386 1.00 83.06 97 THR A N 1
ATOM 787 C CA . THR A 1 97 ? -16.858 5.019 17.831 1.00 83.06 97 THR A CA 1
ATOM 788 C C . THR A 1 97 ? -17.966 4.370 18.666 1.00 83.06 97 THR A C 1
ATOM 790 O O . THR A 1 97 ? -17.714 3.999 19.813 1.00 83.06 97 THR A O 1
ATOM 793 N N . SER A 1 98 ? -19.159 4.151 18.101 1.00 87.19 98 SER A N 1
ATOM 794 C CA . SER A 1 98 ? -20.275 3.436 18.750 1.00 87.19 98 SER A CA 1
ATOM 795 C C . SER A 1 98 ? -20.233 1.910 18.602 1.00 87.19 98 SER A C 1
ATOM 797 O O . SER A 1 98 ? -21.111 1.220 19.125 1.00 87.19 98 SER A O 1
ATOM 799 N N . LEU A 1 99 ? -19.220 1.353 17.927 1.00 87.94 99 LEU A N 1
ATOM 800 C CA . LEU A 1 99 ? -19.099 -0.096 17.763 1.00 87.94 99 LEU A CA 1
ATOM 801 C C . LEU A 1 99 ? -18.942 -0.821 19.115 1.00 87.94 99 LEU A C 1
ATOM 803 O O . LEU A 1 99 ? -18.306 -0.294 20.034 1.00 87.94 99 LEU A O 1
ATOM 807 N N . PRO A 1 100 ? -19.438 -2.067 19.2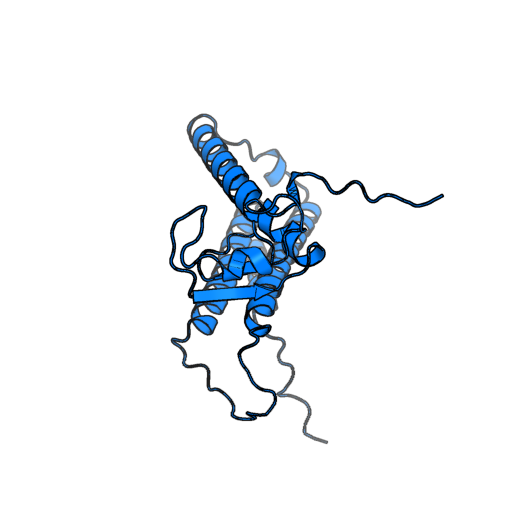39 1.00 89.50 100 PRO A N 1
ATOM 808 C CA . PRO A 1 100 ? -19.161 -2.899 20.405 1.00 89.50 100 PRO A CA 1
ATOM 809 C C . PRO A 1 100 ? -17.654 -3.094 20.607 1.00 89.50 100 PRO A C 1
ATOM 811 O O . PRO A 1 100 ? -16.911 -3.264 19.640 1.00 89.50 100 PRO A O 1
ATOM 814 N N . GLU A 1 101 ? -17.198 -3.150 21.861 1.00 85.56 101 GLU A N 1
ATOM 815 C CA . GLU A 1 101 ? -15.762 -3.241 22.180 1.00 85.56 101 GLU A CA 1
ATOM 816 C C . GLU A 1 101 ? -15.072 -4.429 21.508 1.00 85.56 101 GLU A C 1
ATOM 818 O O . GLU A 1 101 ? -13.960 -4.295 21.009 1.00 85.56 101 GLU A O 1
ATOM 823 N N . LYS A 1 102 ? -15.754 -5.576 21.427 1.00 87.88 102 LYS A N 1
ATOM 824 C CA . LYS A 1 102 ? -15.244 -6.760 20.727 1.00 87.88 102 LYS A CA 1
ATOM 825 C C . LYS A 1 102 ? -14.925 -6.458 19.259 1.00 87.88 102 LYS A C 1
ATOM 827 O O . LYS A 1 102 ? -13.846 -6.794 18.790 1.00 87.88 10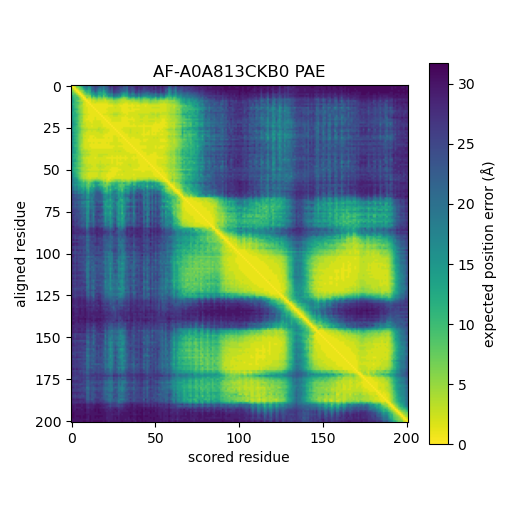2 LYS A O 1
ATOM 832 N N . VAL A 1 103 ? -15.825 -5.756 18.569 1.00 90.50 103 VAL A N 1
ATOM 833 C CA . VAL A 1 103 ? -15.646 -5.373 17.161 1.00 90.50 103 VAL A CA 1
ATOM 834 C C . VAL A 1 103 ? -14.495 -4.377 17.014 1.00 90.50 103 VAL A C 1
ATOM 836 O O . VAL A 1 103 ? -13.715 -4.478 16.071 1.00 90.50 103 VAL A O 1
ATOM 839 N N . LYS A 1 104 ? -14.336 -3.449 17.966 1.00 90.19 104 LYS A N 1
ATOM 840 C CA . LYS A 1 104 ? -13.192 -2.524 17.991 1.00 90.19 104 LYS A CA 1
ATOM 841 C C . LYS A 1 104 ? -11.863 -3.266 18.146 1.00 90.19 104 LYS A C 1
ATOM 843 O O . LYS A 1 104 ? -10.906 -2.935 17.452 1.00 90.19 104 LYS A O 1
ATOM 848 N N . VAL A 1 105 ? -11.803 -4.274 19.022 1.00 89.19 105 VAL A N 1
ATOM 849 C CA . VAL A 1 105 ? -10.611 -5.125 19.182 1.00 89.19 105 VAL A CA 1
ATOM 850 C C . VAL A 1 105 ? -10.316 -5.889 17.891 1.00 89.19 105 VAL A C 1
ATOM 852 O O . VAL A 1 105 ? -9.182 -5.847 17.421 1.00 89.19 105 VAL A O 1
ATOM 855 N N . ASP A 1 106 ? -11.321 -6.527 17.289 1.00 90.12 106 ASP A N 1
ATOM 856 C CA . ASP A 1 106 ? -11.154 -7.284 16.042 1.00 90.12 106 ASP A CA 1
ATOM 857 C C . ASP A 1 106 ? -10.647 -6.382 14.902 1.00 90.12 106 ASP A C 1
ATOM 859 O O . ASP A 1 106 ? -9.718 -6.746 14.177 1.00 90.12 106 ASP A O 1
ATOM 863 N N . LEU A 1 107 ? -11.189 -5.165 14.786 1.00 91.56 107 LEU A N 1
ATOM 864 C CA . LEU A 1 107 ? -10.763 -4.179 13.792 1.00 91.56 107 LEU A CA 1
ATOM 865 C C . LEU A 1 107 ? -9.328 -3.691 14.038 1.00 91.56 107 LEU A C 1
ATOM 867 O O . LEU A 1 107 ? -8.541 -3.597 13.094 1.00 91.56 107 LEU A O 1
ATOM 871 N N . ALA A 1 108 ? -8.958 -3.436 15.297 1.00 91.06 108 ALA A N 1
ATOM 872 C CA . ALA A 1 108 ? -7.590 -3.081 15.661 1.00 91.06 108 ALA A CA 1
ATOM 873 C C . ALA A 1 108 ? -6.606 -4.212 15.309 1.00 91.06 108 ALA A C 1
ATOM 875 O O . ALA A 1 108 ? -5.572 -3.958 14.692 1.00 91.06 108 ALA A O 1
ATOM 876 N N . LEU A 1 109 ? -6.932 -5.468 15.628 1.00 90.00 109 LEU A N 1
ATOM 877 C CA . LEU A 1 109 ? -6.085 -6.622 15.309 1.00 90.00 109 LEU A CA 1
ATOM 878 C C . LEU A 1 109 ? -5.956 -6.855 13.799 1.00 90.00 109 LEU A C 1
ATOM 880 O O . LEU A 1 109 ? -4.850 -7.102 13.315 1.00 90.00 109 LEU A O 1
ATOM 884 N N . ALA A 1 110 ? -7.047 -6.726 13.040 1.00 91.38 110 ALA A N 1
ATOM 885 C CA . ALA A 1 110 ? -7.017 -6.818 11.580 1.00 91.38 110 ALA A CA 1
ATOM 886 C C . ALA A 1 110 ? -6.132 -5.721 10.961 1.00 91.38 110 ALA A C 1
ATOM 888 O O . ALA A 1 110 ? -5.328 -5.982 10.057 1.00 91.38 110 ALA A O 1
ATOM 889 N N . PHE A 1 111 ? -6.229 -4.498 11.489 1.00 94.81 111 PHE A N 1
ATOM 890 C CA . PHE A 1 111 ? -5.391 -3.382 11.067 1.00 94.81 111 PHE A CA 1
ATOM 891 C C . PHE A 1 111 ? -3.910 -3.627 11.393 1.00 94.81 111 PHE A C 1
ATOM 893 O O . PHE A 1 111 ? -3.056 -3.482 10.517 1.00 94.81 111 PHE A O 1
ATOM 900 N N . LEU A 1 112 ? -3.599 -4.093 12.608 1.00 92.44 112 LEU A N 1
ATOM 901 C CA . LEU A 1 112 ? -2.235 -4.443 13.014 1.00 92.44 112 LEU A CA 1
ATOM 902 C C . LEU A 1 112 ? -1.645 -5.566 12.151 1.00 92.44 112 LEU A C 1
ATOM 904 O O . LEU A 1 112 ? -0.511 -5.453 11.689 1.00 92.44 112 LEU A O 1
ATOM 908 N N . SER A 1 113 ? -2.419 -6.620 11.884 1.00 91.19 113 SER A N 1
ATOM 909 C CA . SER A 1 113 ? -2.015 -7.727 11.009 1.00 91.19 113 SER A CA 1
ATOM 910 C C . SER A 1 113 ? -1.649 -7.229 9.607 1.00 91.19 113 SER A C 1
ATOM 912 O O . SER A 1 113 ? -0.601 -7.587 9.066 1.00 91.19 113 SER A O 1
ATOM 914 N N . THR A 1 114 ? -2.451 -6.313 9.057 1.00 92.50 114 THR A N 1
ATOM 915 C CA . THR A 1 114 ? -2.189 -5.693 7.750 1.00 92.50 114 THR A CA 1
ATOM 916 C C . THR A 1 114 ? -0.888 -4.884 7.752 1.00 92.50 114 THR A C 1
ATOM 918 O O . THR A 1 114 ? -0.082 -5.003 6.826 1.00 92.50 114 THR A O 1
ATOM 921 N N . LEU A 1 115 ? -0.654 -4.076 8.792 1.00 92.69 115 LEU A N 1
ATOM 922 C CA . LEU A 1 115 ? 0.568 -3.278 8.938 1.00 92.69 115 LEU A CA 1
ATOM 923 C C . LEU A 1 115 ? 1.821 -4.162 9.050 1.00 92.69 115 LEU A C 1
ATOM 925 O O . LEU A 1 115 ? 2.807 -3.932 8.346 1.00 92.69 115 LEU A O 1
ATOM 929 N N . LEU A 1 116 ? 1.766 -5.207 9.880 1.00 89.31 116 LEU A N 1
ATOM 930 C CA . LEU A 1 116 ? 2.865 -6.159 10.058 1.00 89.31 116 LEU A CA 1
ATOM 931 C C . LEU A 1 116 ? 3.153 -6.953 8.776 1.00 89.31 116 LEU A C 1
ATOM 933 O O . LEU A 1 116 ? 4.318 -7.133 8.422 1.00 89.31 116 LEU A O 1
ATOM 937 N N . GLY A 1 117 ? 2.119 -7.362 8.034 1.00 85.00 117 GLY A N 1
ATOM 938 C CA . GLY A 1 117 ? 2.278 -8.033 6.742 1.00 85.00 117 GLY A CA 1
ATOM 939 C C . GLY A 1 117 ? 2.966 -7.149 5.696 1.00 85.00 117 GLY A C 1
ATOM 940 O O . GLY A 1 117 ? 3.896 -7.590 5.019 1.00 85.00 117 GLY A O 1
ATOM 941 N N . ARG A 1 118 ? 2.577 -5.867 5.605 1.00 88.94 118 ARG A N 1
ATOM 942 C CA . ARG A 1 118 ? 3.224 -4.887 4.709 1.00 88.94 118 ARG A CA 1
ATOM 943 C C . ARG A 1 118 ? 4.682 -4.632 5.079 1.00 88.94 118 ARG A C 1
ATOM 945 O O . ARG A 1 118 ? 5.529 -4.540 4.188 1.00 88.94 118 ARG A O 1
ATOM 952 N N . ARG A 1 119 ? 4.978 -4.548 6.378 1.00 89.12 119 ARG A N 1
ATOM 953 C CA . ARG A 1 119 ? 6.349 -4.455 6.888 1.00 89.12 119 ARG A CA 1
ATOM 954 C C . ARG A 1 119 ? 7.165 -5.680 6.482 1.00 89.12 119 ARG A C 1
ATOM 956 O O . ARG A 1 119 ? 8.241 -5.522 5.918 1.00 89.12 119 ARG A O 1
ATOM 963 N N . HIS A 1 120 ? 6.654 -6.882 6.743 1.00 84.88 120 HIS A N 1
ATOM 964 C CA . HIS A 1 120 ? 7.348 -8.132 6.435 1.00 84.88 120 HIS A CA 1
ATOM 965 C C . HIS A 1 120 ? 7.675 -8.248 4.942 1.00 84.88 120 HIS A C 1
ATOM 967 O O . HIS A 1 120 ? 8.828 -8.472 4.589 1.00 84.88 120 HIS A O 1
ATOM 973 N N . LEU A 1 121 ? 6.697 -7.991 4.067 1.00 80.06 121 LEU A N 1
ATOM 974 C CA . LEU A 1 121 ? 6.906 -8.026 2.619 1.00 80.06 121 LEU A CA 1
ATOM 975 C C . LEU A 1 121 ? 7.930 -6.980 2.148 1.00 80.06 121 LEU A C 1
ATOM 977 O O . LEU A 1 121 ? 8.741 -7.265 1.271 1.00 80.06 121 LEU A O 1
ATOM 981 N N . SER A 1 122 ? 7.903 -5.776 2.727 1.00 81.81 122 SER A N 1
ATOM 982 C CA . SER A 1 122 ? 8.882 -4.726 2.415 1.00 81.81 122 SER A CA 1
ATOM 983 C C . SER A 1 122 ? 10.305 -5.132 2.802 1.00 81.81 122 SER A C 1
ATOM 985 O O . SER A 1 122 ? 11.231 -4.845 2.053 1.00 81.81 122 SER A O 1
ATOM 987 N N . LEU A 1 123 ? 10.479 -5.824 3.933 1.00 81.25 123 LEU A N 1
ATOM 988 C CA . LEU A 1 123 ? 11.783 -6.321 4.379 1.00 81.25 123 LEU A CA 1
ATOM 989 C C . LEU A 1 123 ? 12.272 -7.518 3.552 1.00 81.25 123 LEU A C 1
ATOM 991 O O . LEU A 1 123 ? 13.450 -7.564 3.218 1.00 81.25 123 LEU A O 1
ATOM 995 N N . LEU A 1 124 ? 11.390 -8.451 3.171 1.00 76.00 124 LEU A N 1
ATOM 996 C CA . LEU A 1 124 ? 11.756 -9.580 2.302 1.00 76.00 124 LEU A CA 1
ATOM 997 C C . LEU A 1 124 ? 12.331 -9.107 0.963 1.00 76.00 124 LEU A C 1
ATOM 999 O O . LEU A 1 124 ? 13.376 -9.583 0.538 1.00 76.00 124 LEU A O 1
ATOM 1003 N N . ARG A 1 125 ? 11.714 -8.089 0.355 1.00 72.88 125 ARG A N 1
ATOM 1004 C CA . ARG A 1 125 ? 12.207 -7.480 -0.892 1.00 72.88 125 ARG A CA 1
ATOM 1005 C C . ARG A 1 125 ? 13.603 -6.863 -0.773 1.00 72.88 125 ARG A C 1
ATOM 1007 O O . ARG A 1 125 ? 14.255 -6.662 -1.789 1.00 72.88 125 ARG A O 1
ATOM 1014 N N . LEU A 1 126 ? 14.041 -6.507 0.436 1.00 67.94 126 LEU A N 1
ATOM 1015 C CA . LEU A 1 126 ? 15.403 -6.022 0.679 1.00 67.94 126 LEU A CA 1
ATOM 1016 C C . LEU A 1 126 ? 16.387 -7.176 0.864 1.00 67.94 126 LEU A C 1
ATOM 1018 O O . LEU A 1 126 ? 17.530 -7.051 0.447 1.00 67.94 126 LEU A O 1
ATOM 1022 N N . ALA A 1 127 ?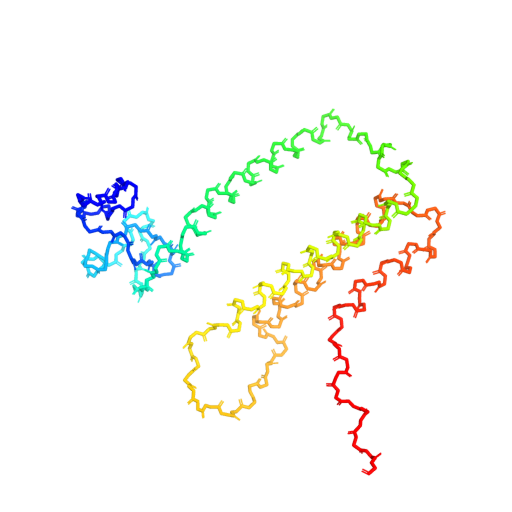 15.943 -8.277 1.476 1.00 63.53 127 ALA A N 1
ATOM 1023 C CA . ALA A 1 127 ? 16.761 -9.468 1.682 1.00 63.53 127 ALA A CA 1
ATOM 1024 C C . ALA A 1 127 ? 17.043 -10.228 0.371 1.00 63.53 127 ALA A C 1
ATOM 1026 O O . ALA A 1 127 ? 18.075 -10.872 0.253 1.00 63.53 127 ALA A O 1
ATOM 1027 N N . GLU A 1 128 ? 16.165 -10.120 -0.632 1.00 53.84 128 GLU A N 1
ATOM 1028 C CA . GLU A 1 128 ? 16.309 -10.745 -1.959 1.00 53.84 128 GLU A CA 1
ATOM 1029 C C . GLU A 1 128 ? 17.292 -10.016 -2.906 1.00 53.84 128 GLU A C 1
ATOM 1031 O O . GLU A 1 128 ? 17.219 -10.191 -4.124 1.00 53.84 128 GLU A O 1
ATOM 1036 N N . ARG A 1 129 ? 18.212 -9.180 -2.399 1.00 52.00 129 ARG A N 1
ATOM 1037 C CA . ARG A 1 129 ? 19.210 -8.525 -3.262 1.00 52.00 129 ARG A CA 1
ATOM 1038 C C . ARG A 1 129 ? 20.117 -9.576 -3.928 1.00 52.00 129 ARG A C 1
ATOM 1040 O O . ARG A 1 129 ? 20.755 -10.345 -3.215 1.00 52.00 129 ARG A O 1
ATOM 1047 N N . PRO A 1 130 ? 20.219 -9.592 -5.269 1.00 47.00 130 PRO A N 1
ATOM 1048 C CA . PRO A 1 130 ? 21.010 -10.575 -6.011 1.00 47.00 130 PRO A CA 1
ATOM 1049 C C . PRO A 1 130 ? 22.531 -10.340 -5.947 1.00 47.00 130 PRO A C 1
ATOM 1051 O O . PRO A 1 130 ? 23.278 -11.124 -6.518 1.00 47.00 130 PRO A O 1
ATOM 1054 N N . ASP A 1 131 ? 22.998 -9.293 -5.260 1.00 46.50 131 ASP A N 1
ATOM 1055 C CA . ASP A 1 131 ? 24.399 -8.845 -5.297 1.00 46.50 131 ASP A CA 1
ATOM 1056 C C . ASP A 1 131 ? 25.328 -9.576 -4.304 1.00 46.50 131 ASP A C 1
ATOM 1058 O O . ASP A 1 131 ? 26.485 -9.186 -4.145 1.00 46.50 131 ASP A O 1
ATOM 1062 N N . VAL A 1 132 ? 24.847 -10.615 -3.610 1.00 44.34 132 VAL A N 1
ATOM 1063 C CA . VAL A 1 132 ? 25.671 -11.414 -2.689 1.00 44.34 132 VAL A CA 1
ATOM 1064 C C . VAL A 1 132 ? 25.959 -12.771 -3.323 1.00 44.34 132 VAL A C 1
ATOM 1066 O O . VAL A 1 132 ? 25.109 -13.661 -3.346 1.00 44.34 132 VAL A O 1
ATOM 1069 N N . GLU A 1 133 ? 27.179 -12.916 -3.841 1.00 41.72 133 GLU A N 1
ATOM 1070 C CA . GLU A 1 133 ? 27.742 -14.205 -4.243 1.00 41.72 133 GLU A CA 1
ATOM 1071 C C . GLU A 1 133 ? 27.637 -15.203 -3.069 1.00 41.72 133 GLU A C 1
ATOM 1073 O O . GLU A 1 133 ? 27.990 -14.858 -1.934 1.00 41.72 133 GLU A O 1
ATOM 1078 N N . PRO A 1 134 ? 27.160 -16.440 -3.295 1.00 41.47 134 PRO A N 1
ATOM 1079 C CA . PRO A 1 134 ? 27.033 -17.445 -2.246 1.00 41.47 134 PRO A CA 1
ATOM 1080 C C . PRO A 1 134 ? 28.429 -17.917 -1.813 1.00 41.47 134 PRO A C 1
ATOM 1082 O O . PRO A 1 134 ? 28.981 -18.861 -2.376 1.00 41.47 134 PRO A O 1
ATOM 1085 N N . GLY A 1 135 ? 29.019 -17.244 -0.824 1.00 48.06 135 GLY A N 1
ATOM 1086 C CA . GLY A 1 135 ? 30.331 -17.619 -0.292 1.00 48.06 135 GLY A CA 1
ATOM 1087 C C . GLY A 1 135 ? 30.989 -16.659 0.700 1.00 48.06 135 GLY A C 1
ATOM 1088 O O . GLY A 1 135 ? 32.013 -17.033 1.266 1.00 48.06 135 GLY A O 1
ATOM 1089 N N . ASP A 1 136 ? 30.447 -15.462 0.942 1.00 38.75 136 ASP A N 1
ATOM 1090 C CA . ASP A 1 136 ? 31.014 -14.551 1.945 1.00 38.75 136 ASP A CA 1
ATOM 1091 C C . ASP A 1 136 ? 30.295 -14.704 3.299 1.00 38.75 136 ASP A C 1
ATOM 1093 O O . ASP A 1 136 ? 29.327 -14.011 3.601 1.00 38.75 136 ASP A O 1
ATOM 1097 N N . ASP A 1 137 ? 30.776 -15.642 4.123 1.00 43.50 137 ASP A N 1
ATOM 1098 C CA . ASP A 1 137 ? 30.369 -15.861 5.527 1.00 43.50 137 ASP A CA 1
ATOM 1099 C C . ASP A 1 137 ? 30.912 -14.767 6.480 1.00 43.50 137 ASP A C 1
ATOM 1101 O O . ASP A 1 137 ? 31.143 -14.989 7.674 1.00 43.50 137 ASP A O 1
ATOM 1105 N N . SER A 1 138 ? 31.144 -13.556 5.975 1.00 44.34 138 SER A N 1
ATOM 1106 C CA . 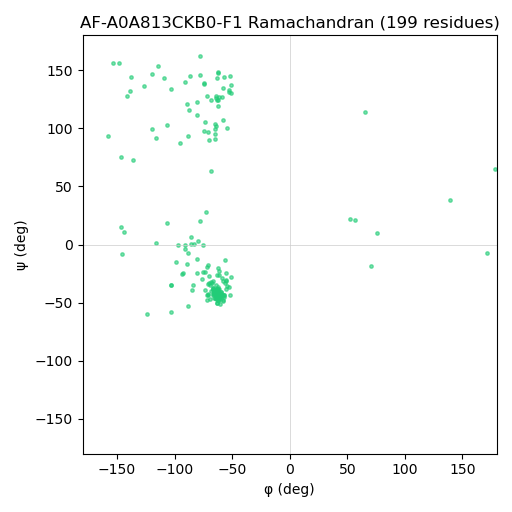SER A 1 138 ? 31.508 -12.417 6.810 1.00 44.34 138 SER A CA 1
ATOM 1107 C C . SER A 1 138 ? 30.238 -11.838 7.441 1.00 44.34 138 SER A C 1
ATOM 1109 O O . SER A 1 138 ? 29.332 -11.428 6.713 1.00 44.34 138 SER A O 1
ATOM 1111 N N . PRO A 1 139 ? 30.128 -11.746 8.781 1.00 42.53 139 PRO A N 1
ATOM 1112 C CA . PRO A 1 139 ? 29.015 -11.050 9.403 1.00 42.53 139 PRO A CA 1
ATOM 1113 C C . PRO A 1 139 ? 29.146 -9.579 9.020 1.00 42.53 139 PRO A C 1
ATOM 1115 O O . PRO A 1 139 ? 29.952 -8.849 9.598 1.00 42.53 139 PRO A O 1
ATOM 1118 N N . THR A 1 140 ? 28.388 -9.130 8.020 1.00 49.53 140 THR A N 1
ATOM 1119 C CA . THR A 1 140 ? 28.290 -7.708 7.713 1.00 49.53 140 THR A CA 1
ATOM 1120 C C . THR A 1 140 ? 27.616 -7.061 8.911 1.00 49.53 140 THR A C 1
ATOM 1122 O O . THR A 1 140 ? 26.393 -7.096 9.058 1.00 49.53 140 THR A O 1
ATOM 1125 N N . CYS A 1 141 ? 28.428 -6.530 9.822 1.00 45.66 141 CYS A N 1
ATOM 1126 C CA . CYS A 1 141 ? 27.993 -5.622 10.861 1.00 45.66 141 CYS A CA 1
ATOM 1127 C C . CYS A 1 141 ? 27.263 -4.484 10.146 1.00 45.66 141 CYS A C 1
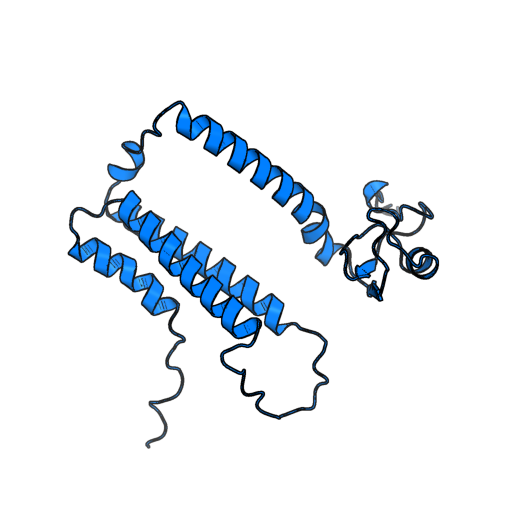ATOM 1129 O O . CYS A 1 141 ? 27.894 -3.626 9.536 1.00 45.66 141 CYS A O 1
ATOM 1131 N N . LEU A 1 142 ? 25.930 -4.527 10.131 1.00 53.00 142 LEU A N 1
ATOM 1132 C CA . LEU A 1 142 ? 25.129 -3.454 9.566 1.00 53.00 142 LEU A CA 1
ATOM 1133 C C . LEU A 1 142 ? 25.397 -2.218 10.421 1.00 53.00 142 LEU A C 1
ATOM 1135 O O . LEU A 1 142 ? 24.878 -2.107 11.533 1.00 53.00 142 LEU A O 1
ATOM 1139 N N . ASP A 1 143 ? 26.231 -1.311 9.916 1.00 55.03 143 ASP A N 1
ATOM 1140 C CA . ASP A 1 143 ? 26.457 -0.021 10.550 1.00 55.03 143 ASP A CA 1
ATOM 1141 C C . ASP A 1 143 ? 25.099 0.634 10.823 1.00 55.03 143 ASP A C 1
ATOM 1143 O O . ASP A 1 143 ? 24.202 0.632 9.969 1.00 55.03 143 ASP A O 1
ATOM 1147 N N . ALA A 1 144 ? 24.945 1.224 12.011 1.00 55.88 144 ALA A N 1
ATOM 1148 C CA . ALA A 1 144 ? 23.701 1.852 12.468 1.00 55.88 144 ALA A CA 1
ATOM 1149 C C . ALA A 1 144 ? 23.179 2.957 11.517 1.00 55.88 144 ALA A C 1
ATOM 1151 O O . ALA A 1 144 ? 22.037 3.390 11.626 1.00 55.88 144 ALA A O 1
ATOM 1152 N N . GLY A 1 145 ? 24.003 3.412 10.565 1.00 56.56 145 GLY A N 1
ATOM 1153 C CA . GLY A 1 145 ? 23.645 4.381 9.529 1.00 56.56 145 GLY A CA 1
ATOM 1154 C C . GLY A 1 145 ? 23.259 3.793 8.167 1.00 56.56 145 GLY A C 1
ATOM 1155 O O . GLY A 1 145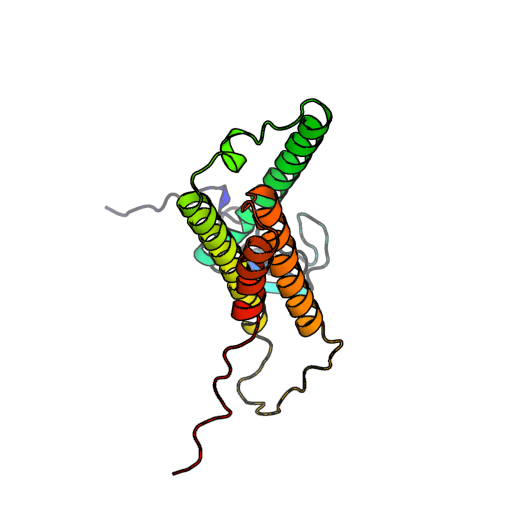 ? 22.957 4.581 7.260 1.00 56.56 145 GLY A O 1
ATOM 1156 N N . SER A 1 146 ? 23.281 2.466 7.995 1.00 71.00 146 SER A N 1
ATOM 1157 C CA . SER A 1 146 ? 23.004 1.825 6.706 1.00 71.00 146 SER A CA 1
ATOM 1158 C C . SER A 1 146 ? 21.571 2.121 6.219 1.00 71.00 146 SER A C 1
ATOM 1160 O O . SER A 1 146 ? 20.648 2.275 7.029 1.00 71.00 146 SER A O 1
ATOM 1162 N N . PRO A 1 147 ? 21.344 2.211 4.893 1.00 71.88 147 PRO A N 1
ATOM 1163 C CA . PRO A 1 147 ? 20.011 2.438 4.329 1.00 71.88 147 PRO A CA 1
ATOM 1164 C C . PRO A 1 147 ? 18.972 1.401 4.778 1.00 71.88 147 PRO A C 1
ATOM 1166 O O . PRO A 1 147 ? 17.795 1.724 4.914 1.00 71.88 147 PRO A O 1
ATOM 1169 N N . GLU A 1 148 ? 19.412 0.170 5.040 1.00 73.19 148 GLU A N 1
ATOM 1170 C CA . GLU A 1 148 ? 18.566 -0.941 5.483 1.00 73.19 148 GLU A CA 1
ATOM 1171 C C . GLU A 1 148 ? 18.094 -0.768 6.926 1.00 73.19 148 GLU A C 1
ATOM 1173 O O . GLU A 1 148 ? 16.906 -0.939 7.207 1.00 73.19 148 GLU A O 1
ATOM 1178 N N . VAL A 1 149 ? 18.989 -0.350 7.830 1.00 78.94 149 VAL A N 1
ATOM 1179 C CA . VAL A 1 149 ? 18.634 -0.036 9.222 1.00 78.94 149 VAL A CA 1
ATOM 1180 C C . VAL A 1 149 ? 17.649 1.131 9.265 1.00 78.94 149 VAL A C 1
ATOM 1182 O O . VAL A 1 149 ? 16.592 1.005 9.883 1.00 78.94 149 VAL A O 1
ATOM 1185 N N . LYS A 1 150 ? 17.920 2.211 8.519 1.00 82.19 150 LYS A N 1
ATOM 1186 C CA . LYS A 1 150 ? 17.024 3.378 8.428 1.00 82.19 150 LYS A CA 1
ATOM 1187 C C . LYS A 1 150 ? 15.644 3.021 7.880 1.00 82.19 150 LYS A C 1
ATOM 1189 O O . LYS A 1 150 ? 14.631 3.511 8.374 1.00 82.19 150 LYS A O 1
ATOM 1194 N N . LEU A 1 151 ? 15.585 2.163 6.861 1.00 81.19 151 LEU A N 1
ATOM 1195 C CA . LEU A 1 151 ? 14.317 1.711 6.295 1.00 81.19 151 LEU A CA 1
ATOM 1196 C C . LEU A 1 151 ? 13.550 0.818 7.278 1.00 81.19 151 LEU A C 1
ATOM 1198 O O . LEU A 1 151 ? 12.337 0.965 7.413 1.00 81.19 151 LEU A O 1
ATOM 1202 N N . ARG A 1 152 ? 14.240 -0.065 8.010 1.00 84.44 152 ARG A N 1
ATOM 1203 C CA . ARG A 1 152 ? 13.621 -0.884 9.059 1.00 84.44 152 ARG A CA 1
ATOM 1204 C C . ARG A 1 152 ? 13.032 -0.019 10.174 1.00 84.44 152 ARG A C 1
ATOM 1206 O O . ARG A 1 152 ? 11.878 -0.219 10.536 1.00 84.44 152 ARG A O 1
ATOM 1213 N N . GLU A 1 153 ? 13.777 0.974 10.651 1.00 87.12 153 GLU A N 1
ATOM 1214 C CA . GLU A 1 153 ? 13.301 1.945 11.645 1.00 87.12 153 GLU A CA 1
ATOM 1215 C C . GLU A 1 153 ? 12.102 2.755 11.134 1.00 87.12 153 GLU A C 1
ATOM 1217 O O . GLU A 1 153 ? 11.123 2.943 11.859 1.00 87.12 153 GLU A O 1
ATOM 1222 N N . ALA A 1 154 ? 12.127 3.186 9.869 1.00 87.62 154 ALA A N 1
ATOM 1223 C CA . ALA A 1 154 ? 11.006 3.890 9.251 1.00 87.62 154 ALA A CA 1
ATOM 1224 C C . ALA A 1 154 ? 9.743 3.013 9.173 1.00 87.62 154 ALA A C 1
ATOM 1226 O O . ALA A 1 154 ? 8.641 3.485 9.465 1.00 87.62 154 ALA A O 1
ATOM 1227 N N . LEU A 1 155 ? 9.891 1.730 8.828 1.00 88.38 155 LEU A N 1
ATOM 1228 C CA . LEU A 1 155 ? 8.784 0.772 8.807 1.00 88.38 155 LEU A CA 1
ATOM 1229 C C . LEU A 1 155 ? 8.237 0.505 10.219 1.00 88.38 155 LEU A C 1
ATOM 1231 O O . LEU A 1 155 ? 7.020 0.500 10.403 1.00 88.38 155 LEU A O 1
ATOM 1235 N N . ASP A 1 156 ? 9.104 0.338 11.220 1.00 90.69 156 ASP A N 1
ATOM 1236 C CA . ASP A 1 156 ? 8.713 0.140 12.626 1.00 90.69 156 ASP A CA 1
ATOM 1237 C C . ASP A 1 156 ? 7.950 1.354 13.177 1.00 90.69 156 ASP A C 1
ATOM 1239 O O . ASP A 1 156 ? 6.898 1.218 13.818 1.00 90.69 156 ASP A O 1
ATOM 1243 N N . SER A 1 157 ? 8.449 2.554 12.871 1.00 90.94 157 SER A N 1
ATOM 1244 C CA . SER A 1 157 ? 7.812 3.824 13.221 1.00 90.94 157 SER A CA 1
ATOM 1245 C C . SER A 1 157 ? 6.440 3.972 12.556 1.00 90.94 157 SER A C 1
ATOM 1247 O O . SER A 1 157 ? 5.471 4.366 13.214 1.00 90.94 157 SER A O 1
ATOM 1249 N N . HIS A 1 158 ? 6.315 3.583 11.282 1.00 92.50 158 HIS A N 1
ATOM 1250 C CA . HIS A 1 158 ? 5.041 3.610 10.565 1.00 92.50 158 HIS A CA 1
ATOM 1251 C C . HIS A 1 158 ? 4.001 2.681 11.202 1.00 92.50 158 HIS A C 1
ATOM 1253 O O . HIS A 1 158 ? 2.882 3.123 11.467 1.00 92.50 158 HIS A O 1
ATOM 1259 N N . VAL A 1 159 ? 4.369 1.427 11.504 1.00 92.94 159 VAL A N 1
ATOM 1260 C CA . VAL A 1 159 ? 3.466 0.472 12.172 1.00 92.94 159 VAL A CA 1
ATOM 1261 C C . VAL A 1 159 ? 2.991 1.036 13.514 1.00 92.94 159 VAL A C 1
ATOM 1263 O O . VAL A 1 159 ? 1.790 1.059 13.779 1.00 92.94 159 VAL A O 1
ATOM 1266 N N . SER A 1 160 ? 3.915 1.545 14.333 1.00 91.38 160 SER A N 1
ATOM 1267 C CA . SER A 1 160 ? 3.602 2.073 15.668 1.00 91.38 160 SER A CA 1
ATOM 1268 C C . SER A 1 160 ? 2.687 3.300 15.612 1.00 91.38 160 SER A C 1
ATOM 1270 O O . SER A 1 160 ? 1.690 3.373 16.337 1.00 91.38 160 SER A O 1
ATOM 1272 N N . THR A 1 161 ? 2.994 4.254 14.732 1.00 91.56 161 THR A N 1
ATOM 1273 C CA . THR A 1 161 ? 2.256 5.520 14.615 1.00 91.56 161 THR A CA 1
ATOM 1274 C C . THR A 1 161 ? 0.858 5.299 14.044 1.00 91.56 161 THR A C 1
ATOM 1276 O O . THR A 1 161 ? -0.123 5.780 14.615 1.00 91.56 161 THR A O 1
ATOM 1279 N N . ALA A 1 162 ? 0.747 4.526 12.959 1.00 92.88 162 ALA A N 1
ATOM 1280 C CA . ALA A 1 162 ? -0.533 4.237 12.322 1.00 92.88 162 ALA A CA 1
ATOM 1281 C C . ALA A 1 162 ? -1.460 3.453 13.260 1.00 92.88 162 ALA A C 1
ATOM 1283 O O . ALA A 1 162 ? -2.630 3.804 13.414 1.00 92.88 162 ALA A O 1
ATOM 1284 N N . PHE A 1 163 ? -0.935 2.421 13.930 1.00 94.31 163 PHE A N 1
ATOM 1285 C CA . PHE A 1 163 ? -1.717 1.616 14.864 1.00 94.31 163 PHE A CA 1
ATOM 1286 C C . PHE A 1 163 ? -2.190 2.432 16.073 1.00 94.31 163 PHE A C 1
ATOM 1288 O O . PHE A 1 163 ? -3.369 2.380 16.416 1.00 94.31 163 PHE A O 1
ATOM 1295 N N . SER A 1 164 ? -1.317 3.261 16.656 1.00 90.81 164 SER A N 1
ATOM 1296 C CA . SER A 1 164 ? -1.695 4.168 17.751 1.00 90.81 164 SER A CA 1
ATOM 1297 C C . SER A 1 164 ? -2.800 5.144 17.334 1.00 90.81 164 SER A C 1
ATOM 1299 O O . SER A 1 164 ? -3.727 5.394 18.103 1.00 90.81 164 SER A O 1
ATOM 1301 N N . GLY A 1 165 ? -2.728 5.684 16.112 1.00 91.44 165 GLY A N 1
ATOM 1302 C CA . GLY A 1 165 ? -3.773 6.543 15.553 1.00 91.44 165 GLY A CA 1
ATOM 1303 C C . GLY A 1 165 ? -5.119 5.824 15.436 1.00 91.44 165 GLY A C 1
ATOM 1304 O O . GLY A 1 165 ? -6.136 6.361 15.868 1.00 91.44 165 GLY A O 1
ATOM 1305 N N . MET A 1 166 ? -5.118 4.584 14.937 1.00 92.75 166 MET A N 1
ATOM 1306 C CA . MET A 1 166 ? -6.325 3.757 14.832 1.00 92.75 166 MET A CA 1
ATOM 1307 C C . MET A 1 166 ? -6.941 3.445 16.203 1.00 92.75 166 MET A C 1
ATOM 1309 O O . MET A 1 166 ? -8.153 3.544 16.367 1.00 92.75 166 MET A O 1
ATOM 1313 N N . VAL A 1 167 ? -6.128 3.107 17.209 1.00 91.12 167 VAL A N 1
ATOM 1314 C CA . VAL A 1 167 ? -6.623 2.819 18.568 1.00 91.12 167 VAL A CA 1
ATOM 1315 C C . VAL A 1 167 ? -7.311 4.044 19.178 1.00 91.12 167 VAL A C 1
ATOM 1317 O O . VAL A 1 167 ? -8.413 3.909 19.710 1.00 91.12 167 VAL A O 1
ATOM 1320 N N . ARG A 1 168 ? -6.714 5.238 19.036 1.00 89.88 168 ARG A N 1
ATOM 1321 C CA . ARG A 1 168 ? -7.327 6.504 19.484 1.00 89.88 168 ARG A CA 1
ATOM 1322 C C . ARG A 1 168 ? -8.627 6.812 18.744 1.00 89.88 168 ARG A C 1
ATOM 1324 O O . ARG A 1 168 ? -9.567 7.304 19.353 1.00 89.88 168 ARG A O 1
ATOM 1331 N N . LEU A 1 169 ? -8.680 6.520 17.443 1.00 89.62 169 LEU A N 1
ATOM 1332 C CA . LEU A 1 169 ? -9.871 6.730 16.618 1.00 89.62 169 LEU A CA 1
ATOM 1333 C C . LEU A 1 169 ? -11.035 5.830 17.053 1.00 89.62 169 LEU A C 1
ATOM 1335 O O . LEU A 1 169 ? -12.173 6.284 17.118 1.00 89.62 169 LEU A O 1
ATOM 1339 N N . LEU A 1 170 ? -10.758 4.555 17.344 1.00 89.75 170 LEU A N 1
ATOM 1340 C CA . LEU A 1 170 ? -11.779 3.588 17.755 1.00 89.75 170 LEU A CA 1
ATOM 1341 C C . LEU A 1 170 ? -12.342 3.889 19.147 1.00 89.75 170 LEU A C 1
ATOM 1343 O O . LEU A 1 170 ? -13.531 3.656 19.381 1.00 89.75 170 LEU A O 1
ATOM 1347 N N . GLY A 1 171 ? -11.499 4.403 20.048 1.00 86.50 171 GLY A N 1
ATOM 1348 C CA . GLY A 1 171 ? -11.847 4.776 21.416 1.00 86.50 171 GLY A CA 1
ATOM 1349 C C . GLY A 1 171 ? -12.246 3.571 22.273 1.00 86.50 171 GLY A C 1
ATOM 1350 O O . GLY A 1 171 ? -13.295 2.957 22.061 1.00 86.50 171 GLY A O 1
ATOM 1351 N N . PHE A 1 172 ? -11.450 3.241 23.290 1.00 82.25 172 PHE A N 1
ATOM 1352 C CA . PHE A 1 172 ? -11.702 2.082 24.170 1.00 82.25 172 PHE A CA 1
ATOM 1353 C C . PHE A 1 172 ? -12.209 2.469 25.565 1.00 82.25 172 PHE A C 1
ATOM 1355 O O . PHE A 1 172 ? -12.137 1.666 26.495 1.00 82.25 172 PHE A O 1
ATOM 1362 N N . GLY A 1 173 ? -12.717 3.696 25.719 1.00 73.06 173 GLY A N 1
ATOM 1363 C CA . GLY A 1 173 ? -13.393 4.185 26.928 1.00 73.06 173 GLY A CA 1
ATOM 1364 C C . GLY A 1 173 ? -12.492 4.418 28.151 1.00 73.06 173 GLY A C 1
ATOM 1365 O O . GLY A 1 173 ? -12.888 5.152 29.050 1.00 73.06 173 GLY A O 1
ATOM 1366 N N . ASP A 1 174 ? -11.285 3.844 28.183 1.00 81.69 174 ASP A N 1
ATOM 1367 C CA . ASP A 1 174 ? -10.278 4.015 29.235 1.00 81.69 174 ASP A CA 1
ATOM 1368 C C . ASP A 1 174 ? -8.869 4.096 28.626 1.00 81.69 174 ASP A C 1
ATOM 1370 O O . ASP A 1 174 ? -8.427 3.195 27.904 1.00 81.69 174 ASP A O 1
ATOM 1374 N N . ALA A 1 175 ? -8.128 5.143 28.993 1.00 83.56 175 ALA A N 1
ATOM 1375 C CA . ALA A 1 175 ? -6.746 5.372 28.584 1.00 83.56 175 ALA A CA 1
ATOM 1376 C C . ALA A 1 175 ? -5.812 4.198 28.932 1.00 83.56 175 ALA A C 1
ATOM 1378 O O . ALA A 1 175 ? -4.885 3.902 28.177 1.00 83.56 175 ALA A O 1
ATOM 1379 N N . LYS A 1 176 ? -6.054 3.478 30.039 1.00 85.19 176 LYS A N 1
ATOM 1380 C CA . LYS A 1 176 ? -5.253 2.288 30.391 1.00 85.19 176 LYS A CA 1
ATOM 1381 C C . LYS A 1 176 ? -5.454 1.152 29.396 1.00 85.19 176 LYS A C 1
ATOM 1383 O O . LYS A 1 176 ? -4.509 0.435 29.063 1.00 85.19 176 LYS A O 1
ATOM 1388 N N . ARG A 1 177 ? -6.687 0.975 28.924 1.00 82.00 177 ARG A N 1
ATOM 1389 C CA . ARG A 1 177 ? -7.032 -0.054 27.944 1.00 82.00 177 ARG A CA 1
ATOM 1390 C C . ARG A 1 177 ? -6.458 0.302 26.578 1.00 82.00 177 ARG A C 1
ATOM 1392 O O . ARG A 1 177 ? -5.852 -0.557 25.949 1.00 82.00 177 ARG A O 1
ATOM 1399 N N . GLU A 1 178 ? -6.559 1.564 26.171 1.00 85.38 178 GLU A N 1
ATOM 1400 C CA . GLU A 1 178 ? -5.930 2.064 24.943 1.00 85.38 178 GLU A CA 1
ATOM 1401 C C . GLU A 1 178 ? -4.411 1.888 24.962 1.00 85.38 178 GLU A C 1
ATOM 1403 O O . GLU A 1 178 ? -3.844 1.409 23.980 1.00 85.38 178 GLU A O 1
ATOM 1408 N N . ALA A 1 179 ? -3.753 2.185 26.087 1.00 86.12 179 ALA A N 1
ATOM 1409 C CA . ALA A 1 179 ? -2.321 1.952 26.252 1.00 86.12 179 ALA A CA 1
ATOM 1410 C C . ALA A 1 179 ? -1.964 0.468 26.076 1.00 86.12 179 ALA A C 1
ATOM 1412 O O . ALA A 1 179 ? -1.053 0.142 25.318 1.00 86.12 179 ALA A O 1
ATOM 1413 N N . LYS A 1 180 ? -2.731 -0.437 26.699 1.00 86.94 180 LYS A N 1
ATOM 1414 C CA . LYS A 1 180 ? -2.515 -1.887 26.592 1.00 86.94 180 LYS A CA 1
ATOM 1415 C C . LYS A 1 180 ? -2.741 -2.418 25.175 1.00 86.94 180 LYS A C 1
ATOM 1417 O O . LYS A 1 180 ? -1.989 -3.269 24.713 1.00 86.94 180 LYS A O 1
ATOM 1422 N N . VAL A 1 181 ? -3.767 -1.926 24.477 1.00 83.94 181 VAL A N 1
ATOM 1423 C CA . VAL A 1 181 ? -4.020 -2.297 23.075 1.00 83.94 181 VAL A CA 1
ATOM 1424 C C . VAL A 1 181 ? -2.894 -1.772 22.189 1.00 83.94 181 VAL A C 1
ATOM 1426 O O . VAL A 1 181 ? -2.382 -2.527 21.373 1.00 83.94 181 VAL A O 1
ATOM 1429 N N . THR A 1 182 ? -2.453 -0.528 22.391 1.00 86.88 182 THR A N 1
ATOM 1430 C CA . THR A 1 182 ? -1.347 0.091 21.639 1.00 86.88 182 THR A CA 1
ATOM 1431 C C . THR A 1 182 ? -0.020 -0.649 21.847 1.00 86.88 182 THR A C 1
ATOM 1433 O O . THR A 1 182 ? 0.753 -0.811 20.901 1.00 86.88 182 THR A O 1
ATOM 1436 N N . GLU A 1 183 ? 0.229 -1.161 23.057 1.00 88.12 183 GLU A N 1
ATOM 1437 C CA . GLU A 1 183 ? 1.438 -1.922 23.395 1.00 88.12 183 GLU A CA 1
ATOM 1438 C C . GLU A 1 183 ? 1.610 -3.180 22.529 1.00 88.12 183 GLU A C 1
ATOM 1440 O O . GLU A 1 183 ? 2.749 -3.539 22.221 1.00 88.12 183 GLU A O 1
ATOM 1445 N N . LEU A 1 184 ? 0.514 -3.789 22.047 1.00 83.19 184 LEU A N 1
ATOM 1446 C CA . LEU A 1 184 ? 0.554 -4.975 21.181 1.00 83.19 184 LEU A CA 1
ATOM 1447 C C . LEU A 1 184 ? 1.475 -4.777 19.972 1.00 83.19 184 LEU A C 1
ATOM 1449 O O . LEU A 1 184 ? 2.281 -5.656 19.671 1.00 83.19 184 LEU A O 1
ATOM 1453 N N . ALA A 1 185 ? 1.422 -3.617 19.307 1.00 80.38 185 ALA A N 1
ATOM 1454 C CA . ALA A 1 185 ? 2.301 -3.341 18.170 1.00 80.38 185 ALA A CA 1
ATOM 1455 C C . ALA A 1 185 ? 3.779 -3.402 18.570 1.00 80.38 185 ALA A C 1
ATOM 1457 O O . ALA A 1 185 ? 4.581 -4.014 17.868 1.00 80.38 185 ALA A O 1
ATOM 1458 N N . SER A 1 186 ? 4.136 -2.845 19.729 1.00 83.31 186 SER A N 1
ATOM 1459 C CA . SER A 1 186 ? 5.510 -2.898 20.233 1.00 83.31 186 SER A CA 1
ATOM 1460 C C . SER A 1 186 ? 5.960 -4.330 20.540 1.00 83.31 186 SER A C 1
ATOM 1462 O O . SER A 1 186 ? 7.122 -4.667 20.320 1.00 83.31 186 SER A O 1
ATOM 1464 N N . THR A 1 187 ? 5.050 -5.190 21.010 1.00 86.06 187 THR A N 1
ATOM 1465 C CA . THR A 1 187 ? 5.328 -6.604 21.281 1.00 86.06 187 THR A CA 1
ATOM 1466 C C . THR A 1 187 ? 5.645 -7.370 20.000 1.00 86.06 187 THR A C 1
ATOM 1468 O O . THR A 1 187 ? 6.593 -8.145 19.994 1.00 86.06 187 THR A O 1
ATOM 1471 N N . TYR A 1 188 ? 4.897 -7.131 18.918 1.00 80.94 188 TYR A N 1
ATOM 1472 C CA . TYR A 1 188 ? 5.104 -7.811 17.632 1.00 80.94 188 TYR A CA 1
ATOM 1473 C C . TYR A 1 188 ? 6.243 -7.221 16.788 1.00 80.94 188 TYR A C 1
ATOM 1475 O O . TYR A 1 188 ? 6.800 -7.918 15.942 1.00 80.94 188 TYR A O 1
ATOM 1483 N N . LEU A 1 189 ? 6.590 -5.946 16.988 1.00 81.06 189 LEU A N 1
ATOM 1484 C CA . LEU A 1 189 ? 7.742 -5.317 16.331 1.00 81.06 189 LEU A CA 1
ATOM 1485 C C . LEU A 1 189 ? 9.076 -5.737 16.959 1.00 81.06 189 LEU A C 1
ATOM 1487 O O . LEU A 1 189 ? 10.087 -5.810 16.259 1.00 81.06 189 LEU A O 1
ATOM 1491 N N . LYS A 1 190 ? 9.090 -6.047 18.261 1.00 77.88 190 LYS A N 1
ATOM 1492 C CA . LYS A 1 190 ? 10.237 -6.696 18.903 1.00 77.88 190 LYS A CA 1
ATOM 1493 C C . LYS A 1 190 ? 10.398 -8.087 18.287 1.00 77.88 190 LYS A C 1
ATOM 1495 O O . LYS A 1 190 ? 9.452 -8.868 18.265 1.00 77.88 190 LYS A O 1
ATOM 1500 N N . ALA A 1 191 ? 11.593 -8.395 17.779 1.00 55.66 191 ALA A N 1
ATOM 1501 C CA . ALA A 1 191 ? 11.899 -9.742 17.308 1.00 55.66 191 ALA A CA 1
ATOM 1502 C C . ALA A 1 191 ? 11.558 -10.765 18.410 1.00 55.66 191 ALA A C 1
ATOM 1504 O O . ALA A 1 191 ? 11.751 -10.453 19.594 1.00 55.66 191 ALA A O 1
ATOM 1505 N N . PRO A 1 192 ? 11.072 -11.973 18.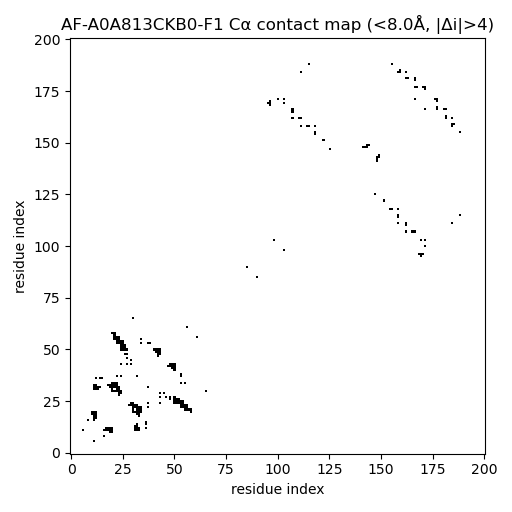066 1.00 47.06 192 PRO A N 1
ATOM 1506 C CA . PRO A 1 192 ? 10.979 -13.031 19.056 1.00 47.06 192 PRO A CA 1
ATOM 1507 C C . PRO A 1 192 ? 12.357 -13.181 19.702 1.00 47.06 192 PRO A C 1
ATOM 1509 O O . PRO A 1 192 ? 13.370 -13.249 19.004 1.00 47.06 192 PRO A O 1
ATOM 1512 N N . LYS A 1 193 ? 12.408 -13.218 21.036 1.00 41.16 193 LYS A N 1
ATOM 1513 C CA . LYS A 1 193 ? 13.608 -13.630 21.771 1.00 41.16 193 LYS A CA 1
ATOM 1514 C C . LYS A 1 193 ? 13.833 -15.129 21.543 1.00 41.16 193 LYS A C 1
ATOM 1516 O O . LYS A 1 193 ? 13.715 -15.922 22.467 1.00 41.16 193 LYS A O 1
ATOM 1521 N N . TRP A 1 194 ? 14.089 -15.550 20.310 1.00 40.16 194 TRP A N 1
ATOM 1522 C CA . TRP A 1 194 ? 14.554 -16.901 20.045 1.00 40.16 194 TRP A CA 1
ATOM 1523 C C . TRP A 1 194 ? 16.076 -16.877 20.145 1.00 40.16 194 TRP A C 1
ATOM 1525 O O . TRP A 1 194 ? 16.749 -16.503 19.191 1.00 40.16 194 TRP A O 1
ATOM 1535 N N . GLY A 1 195 ? 16.610 -17.196 21.329 1.00 40.25 195 GLY A N 1
ATOM 1536 C CA . GLY A 1 195 ? 18.056 -17.398 21.485 1.00 40.25 195 GLY A CA 1
ATOM 1537 C C . GLY A 1 195 ? 18.735 -16.835 22.734 1.00 40.25 195 GLY A C 1
ATOM 1538 O O . GLY A 1 195 ? 19.864 -16.372 22.623 1.00 40.25 195 GLY A O 1
ATOM 1539 N N . SER A 1 196 ? 18.125 -16.881 23.924 1.00 37.09 196 SER A N 1
ATOM 1540 C CA . SER A 1 196 ? 18.910 -16.679 25.160 1.00 37.09 196 SER A CA 1
ATOM 1541 C C . SER A 1 196 ? 18.452 -17.473 26.383 1.00 37.09 196 SER A C 1
ATOM 1543 O O . SER A 1 196 ? 18.886 -17.165 27.486 1.00 37.09 196 SER A O 1
ATOM 1545 N N . GLU A 1 197 ? 17.610 -18.493 26.225 1.00 39.62 197 GLU A N 1
ATOM 1546 C CA . GLU A 1 197 ? 17.239 -19.401 27.318 1.00 39.62 197 GLU A CA 1
ATOM 1547 C C . GLU A 1 197 ? 17.002 -20.799 26.745 1.00 39.62 197 GLU A C 1
ATOM 1549 O O . GLU A 1 197 ? 15.863 -21.155 26.517 1.00 39.62 197 GLU A O 1
ATOM 1554 N N . HIS A 1 198 ? 18.066 -21.537 26.403 1.00 40.25 198 HIS A N 1
ATOM 1555 C CA . HIS A 1 198 ? 18.144 -23.014 26.424 1.00 40.25 198 HIS A CA 1
ATOM 1556 C C . HIS A 1 198 ? 19.526 -23.475 25.913 1.00 40.25 198 HIS A C 1
ATOM 1558 O O . HIS A 1 198 ? 19.652 -24.124 24.883 1.00 40.25 198 HIS A O 1
ATOM 1564 N N . VAL A 1 199 ? 20.587 -23.142 26.657 1.00 40.31 199 VAL A N 1
ATOM 1565 C CA . VAL A 1 199 ? 21.813 -23.962 26.722 1.00 40.31 199 VAL A CA 1
ATOM 1566 C C . VAL A 1 199 ? 22.221 -24.029 28.189 1.00 40.31 199 VAL A C 1
ATOM 1568 O O . VAL A 1 199 ? 23.141 -23.345 28.618 1.00 40.31 199 VAL A O 1
ATOM 1571 N N . LYS A 1 200 ? 21.459 -24.787 28.979 1.00 37.91 200 LYS A N 1
ATOM 1572 C CA . LYS A 1 200 ? 21.900 -25.426 30.226 1.00 37.91 200 LYS A CA 1
ATOM 1573 C C . LYS A 1 200 ? 20.966 -26.601 30.502 1.00 37.91 200 LYS A C 1
ATOM 1575 O O . LYS A 1 200 ? 19.908 -26.399 31.085 1.00 37.91 200 LYS A O 1
ATOM 1580 N N . SER A 1 201 ? 21.373 -27.778 30.044 1.00 33.66 201 SER A N 1
ATOM 1581 C CA . SER A 1 201 ? 21.277 -29.075 30.726 1.00 33.66 201 SER A CA 1
ATOM 1582 C C . SER A 1 201 ? 22.098 -30.077 29.935 1.00 33.66 201 SER A C 1
ATOM 1584 O O . SER A 1 201 ? 21.897 -30.135 28.704 1.00 33.66 201 SER A O 1
#

pLDDT: mean 76.11, std 17.53, range [32.59, 97.5]

Secondary structure (DSSP, 8-state):
--------GGGB-TTTSSSBP-EEEETTTEEEE-HHHHTT-SB-TTT--B--EEEE--HHHHHHHHHHHHHHHHHHHHHHHHHHHHTTS----HHHHTS-HHHHHHHHHHHHHHHHHHHHHHHHHHHT-TT--TT--------TTSHHHHHHHHHHHHHHHHHHHHHHHH--SSHHHHHHHHHHHHHHHSPP--SSS----